Protein AF-A0A2N9NQ09-F1 (afdb_monomer)

pLDDT: mean 74.11, std 25.77, range [24.61, 98.69]

Sequence (368 aa):
MRGDTCTASGSGPLLPTGVSGGDNIVEILLDLSNCTYTVLINDVINITETVAPCGNQPSCTVQGMSFASGQAADGIFGTPPYSPLPAFGESLVASLTYSASPVTSCFGLAEPCSITISWNIQTSFDTPVPPVFSQLPPGGPLGCNPTNLPSDADVVSMVQVNAASGNYSATAAHVDGGSLCLSNRAFTITATDECMDTHATAVVVYTWTADTTPPFFTQLPAGGSLGANPPSLPTDASILAQVGVGDDCTVLSTNVTHVDGGNSVLSNRAFTVTATDLCTNQATTNIVFTWTSGASLPALTASYLGGAAGGIVISWPTNASGFTLETATNLTPPVDWTAVATVPTTNGASYYVTNRVSDSARFYRLFK

Structure (mmCIF, N/CA/C/O backbone):
data_AF-A0A2N9NQ09-F1
#
_entry.id   AF-A0A2N9NQ09-F1
#
loop_
_atom_site.group_PDB
_atom_site.id
_atom_site.type_symbol
_atom_site.label_atom_id
_atom_site.label_alt_id
_atom_site.label_comp_id
_atom_site.label_asym_id
_atom_site.label_entity_id
_atom_site.label_seq_id
_atom_site.pdbx_PDB_ins_code
_atom_site.Cartn_x
_atom_site.Cartn_y
_atom_site.Cartn_z
_atom_site.occupancy
_atom_site.B_iso_or_equiv
_atom_site.auth_seq_id
_atom_site.auth_comp_id
_atom_site.auth_asym_id
_atom_site.auth_atom_id
_atom_site.pdbx_PDB_model_num
ATOM 1 N N . MET A 1 1 ? 59.967 17.325 -69.118 1.00 35.62 1 MET A N 1
ATOM 2 C CA . MET A 1 1 ? 58.749 17.852 -69.776 1.00 35.62 1 MET A CA 1
ATOM 3 C C . MET A 1 1 ? 58.496 16.931 -70.957 1.00 35.62 1 MET A C 1
ATOM 5 O O . MET A 1 1 ? 59.374 16.847 -71.795 1.00 35.62 1 MET A O 1
ATOM 9 N N . ARG A 1 2 ? 57.453 16.114 -71.026 1.00 25.88 2 ARG A N 1
ATOM 10 C CA . ARG A 1 2 ? 56.082 16.241 -70.531 1.00 25.88 2 ARG A CA 1
ATOM 11 C C . ARG A 1 2 ? 55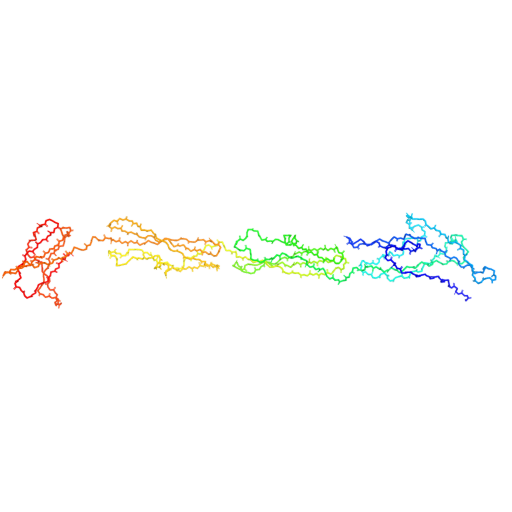.717 15.091 -69.590 1.00 25.88 2 ARG A C 1
ATOM 13 O O . ARG A 1 2 ? 56.004 13.942 -69.897 1.00 25.88 2 ARG A O 1
ATOM 20 N N . GLY A 1 3 ? 55.124 15.423 -68.448 1.00 28.53 3 GLY A N 1
ATOM 21 C CA . GLY A 1 3 ? 54.268 14.485 -67.733 1.00 28.53 3 GLY A CA 1
ATOM 22 C C . GLY A 1 3 ? 52.890 14.656 -68.343 1.00 28.53 3 GLY A C 1
ATOM 23 O O . GLY A 1 3 ? 52.255 15.677 -68.098 1.00 28.53 3 GLY A O 1
ATOM 24 N N . ASP A 1 4 ? 52.502 13.733 -69.211 1.00 24.80 4 ASP A N 1
ATOM 25 C CA . ASP A 1 4 ? 51.190 13.762 -69.840 1.00 24.80 4 ASP A CA 1
ATOM 26 C C . ASP A 1 4 ? 50.253 12.887 -68.999 1.00 24.80 4 ASP A C 1
ATOM 28 O O . ASP A 1 4 ? 50.426 11.676 -68.882 1.00 24.80 4 ASP A O 1
ATOM 32 N N . THR A 1 5 ? 49.302 13.541 -68.336 1.00 24.61 5 THR A N 1
ATOM 33 C CA . THR A 1 5 ? 48.225 12.920 -67.559 1.00 24.61 5 THR A CA 1
ATOM 34 C C . THR A 1 5 ? 47.039 12.635 -68.470 1.00 24.61 5 THR A C 1
ATOM 36 O O . THR A 1 5 ? 46.545 13.553 -69.125 1.00 24.61 5 THR A O 1
ATOM 39 N N . CYS A 1 6 ? 46.554 11.395 -68.478 1.00 24.62 6 CYS A N 1
ATOM 40 C CA . CYS A 1 6 ? 45.274 11.046 -69.089 1.00 24.62 6 CYS A CA 1
ATOM 41 C C . CYS A 1 6 ? 44.161 11.112 -68.037 1.00 24.62 6 CYS A C 1
ATOM 43 O O . CYS A 1 6 ? 44.283 10.545 -66.953 1.00 24.62 6 CYS A O 1
ATOM 45 N N . THR A 1 7 ? 43.074 11.808 -68.362 1.00 26.02 7 THR A N 1
ATOM 46 C CA . THR A 1 7 ? 41.881 11.950 -67.521 1.00 26.02 7 THR A CA 1
ATOM 47 C C . THR A 1 7 ? 40.654 11.496 -68.297 1.00 26.02 7 THR A C 1
ATOM 49 O O . THR A 1 7 ? 40.362 12.018 -69.369 1.00 26.02 7 THR A O 1
ATOM 52 N N . ALA A 1 8 ? 39.908 10.556 -67.723 1.00 28.28 8 ALA A N 1
ATOM 53 C CA . ALA A 1 8 ? 38.547 10.222 -68.122 1.00 28.28 8 ALA A CA 1
ATOM 54 C C . ALA A 1 8 ? 37.635 10.412 -66.904 1.00 28.28 8 ALA A C 1
ATOM 56 O O . ALA A 1 8 ? 38.020 10.070 -65.785 1.00 28.28 8 ALA A O 1
ATOM 57 N N . SER A 1 9 ? 36.454 10.990 -67.116 1.00 29.50 9 SER A N 1
ATOM 58 C CA . SER A 1 9 ? 35.441 11.220 -66.085 1.00 29.50 9 SER A CA 1
ATOM 59 C C . SER A 1 9 ? 34.077 10.726 -66.561 1.00 29.50 9 SER A C 1
ATOM 61 O O . SER A 1 9 ? 33.737 10.835 -67.738 1.00 29.50 9 SER A O 1
ATOM 63 N N . GLY A 1 10 ? 33.287 10.203 -65.625 1.00 33.25 10 GLY A N 1
ATOM 64 C CA . GLY A 1 10 ? 31.877 9.878 -65.809 1.00 33.25 10 GLY A CA 1
ATOM 65 C C . GLY A 1 10 ? 31.119 10.131 -64.507 1.00 33.25 10 GLY A C 1
ATOM 66 O O . GLY A 1 10 ? 31.659 9.913 -63.424 1.00 33.25 10 GLY A O 1
ATOM 67 N N . SER A 1 11 ? 29.891 10.635 -64.609 1.00 33.00 11 SER A N 1
ATOM 68 C CA . SER A 1 11 ? 28.968 10.834 -63.489 1.00 33.00 11 SER A CA 1
ATOM 69 C C . SER A 1 11 ? 27.556 10.416 -63.904 1.00 33.00 11 SER A C 1
ATOM 71 O O . SER A 1 11 ? 27.161 10.623 -65.050 1.00 33.00 11 SER A O 1
ATOM 73 N N . GLY A 1 12 ? 26.791 9.835 -62.977 1.00 36.53 12 GLY A N 1
ATOM 74 C CA . GLY A 1 12 ? 25.387 9.478 -63.188 1.00 36.53 12 GLY A CA 1
ATOM 75 C C . GLY A 1 12 ? 24.616 9.437 -61.862 1.00 36.53 12 GLY A C 1
ATOM 76 O O . GLY A 1 12 ? 25.210 9.078 -60.842 1.00 36.53 12 GLY A O 1
ATOM 77 N N . PRO A 1 13 ? 23.338 9.860 -61.829 1.00 33.94 13 PRO A N 1
ATOM 78 C CA . PRO A 1 13 ? 22.490 9.744 -60.645 1.00 33.94 13 PRO A CA 1
ATOM 79 C C . PRO A 1 13 ? 22.016 8.299 -60.434 1.00 33.94 13 PRO A C 1
ATOM 81 O O . PRO A 1 13 ? 21.735 7.585 -61.393 1.00 33.94 13 PRO A O 1
ATOM 84 N N . LEU A 1 14 ? 21.848 7.897 -59.173 1.00 36.91 14 LEU A N 1
ATOM 85 C CA . LEU A 1 14 ? 21.111 6.684 -58.816 1.00 36.91 14 LEU A CA 1
ATOM 86 C C . LEU A 1 14 ? 19.614 6.974 -58.984 1.00 36.91 14 LEU A C 1
ATOM 88 O O . LEU A 1 14 ? 19.038 7.737 -58.207 1.00 36.91 14 LEU A O 1
ATOM 92 N N . LEU A 1 15 ? 18.982 6.412 -60.016 1.00 35.59 15 LEU A N 1
ATOM 93 C CA . LEU A 1 15 ? 17.526 6.461 -60.137 1.00 35.59 15 LEU A CA 1
ATOM 94 C C . LEU A 1 15 ? 16.907 5.313 -59.326 1.00 35.59 15 LEU A C 1
ATOM 96 O O . LEU A 1 15 ? 17.353 4.171 -59.456 1.00 35.59 15 LEU A O 1
ATOM 100 N N . PRO A 1 16 ? 15.873 5.579 -58.506 1.00 31.56 16 PRO A N 1
ATOM 101 C CA . PRO A 1 16 ? 15.123 4.520 -57.851 1.00 31.56 16 PRO A CA 1
ATOM 102 C C . PRO A 1 16 ? 14.467 3.639 -58.920 1.00 31.56 16 PRO A C 1
ATOM 104 O O . PRO A 1 16 ? 13.962 4.119 -59.936 1.00 31.56 16 PRO A O 1
ATOM 107 N N . THR A 1 17 ? 14.549 2.335 -58.689 1.00 36.09 17 THR A N 1
ATOM 108 C CA . THR A 1 17 ? 14.191 1.249 -59.605 1.00 36.09 17 THR A CA 1
ATOM 109 C C . THR A 1 17 ? 12.857 1.464 -60.335 1.00 36.09 17 THR A C 1
ATOM 111 O O . THR A 1 17 ? 11.836 1.787 -59.730 1.00 36.09 17 THR A O 1
ATOM 114 N N . GLY A 1 18 ? 12.850 1.244 -61.659 1.00 37.69 18 GLY A N 1
ATOM 115 C CA . GLY A 1 18 ? 11.606 1.176 -62.439 1.00 37.69 18 GLY A CA 1
ATOM 116 C C . GLY A 1 18 ? 11.675 1.557 -63.920 1.00 37.69 18 GLY A C 1
ATOM 117 O O . GLY A 1 18 ? 10.723 1.280 -64.646 1.00 37.69 18 GLY A O 1
ATOM 118 N N . VAL A 1 19 ? 12.765 2.147 -64.412 1.00 34.50 19 VAL A N 1
ATOM 119 C CA . VAL A 1 19 ? 12.900 2.488 -65.839 1.00 34.50 19 VAL A CA 1
ATOM 120 C C . VAL A 1 19 ? 13.774 1.466 -66.556 1.00 34.50 19 VAL A C 1
ATOM 122 O O . VAL A 1 19 ? 14.989 1.422 -66.397 1.00 34.50 19 VAL A O 1
ATOM 125 N N . SER A 1 20 ? 13.132 0.612 -67.353 1.00 37.06 20 SER A N 1
ATOM 126 C CA . SER A 1 20 ? 13.796 -0.298 -68.282 1.00 37.06 20 SER A CA 1
ATOM 127 C C . SER A 1 20 ? 14.470 0.509 -69.393 1.00 37.06 20 SER A C 1
ATOM 129 O O . SER A 1 20 ? 13.809 0.950 -70.336 1.00 37.06 20 SER A O 1
ATOM 131 N N . GLY A 1 21 ? 15.780 0.699 -69.270 1.00 37.19 21 GLY A N 1
ATOM 132 C CA . GLY A 1 21 ? 16.585 1.399 -70.261 1.00 37.19 21 GLY A CA 1
ATOM 133 C C . GLY A 1 21 ? 18.038 1.551 -69.831 1.00 37.19 21 GLY A C 1
ATOM 134 O O . GLY A 1 21 ? 18.447 2.655 -69.535 1.00 37.19 21 GLY A O 1
ATOM 135 N N . GLY A 1 22 ? 18.787 0.443 -69.798 1.00 40.25 22 GLY A N 1
ATOM 136 C CA . GLY A 1 22 ? 20.242 0.402 -70.021 1.00 40.25 22 GLY A CA 1
ATOM 137 C C . GLY A 1 22 ? 21.153 1.376 -69.268 1.00 40.25 22 GLY A C 1
ATOM 138 O O . GLY A 1 22 ? 22.160 1.767 -69.850 1.00 40.25 22 GLY A O 1
ATOM 139 N N . ASP A 1 23 ? 20.837 1.743 -68.028 1.00 37.12 23 ASP A N 1
ATOM 140 C CA . ASP A 1 23 ? 21.729 2.562 -67.211 1.00 37.12 23 ASP A CA 1
ATOM 141 C C . ASP A 1 23 ? 22.555 1.698 -66.254 1.00 37.12 23 ASP A C 1
ATOM 143 O O . ASP A 1 23 ? 22.057 0.781 -65.607 1.00 37.12 23 ASP A O 1
ATOM 147 N N . ASN A 1 24 ? 23.838 2.030 -66.212 1.00 43.88 24 ASN A N 1
ATOM 148 C CA . ASN A 1 24 ? 24.925 1.492 -65.407 1.00 43.88 24 ASN A CA 1
ATOM 149 C C . ASN A 1 24 ? 24.653 1.645 -63.893 1.00 43.88 24 ASN A C 1
ATOM 151 O O . ASN A 1 24 ? 24.762 2.757 -63.371 1.00 43.88 24 ASN A O 1
ATOM 155 N N . ILE A 1 25 ? 24.304 0.571 -63.166 1.00 39.59 25 ILE A N 1
ATOM 156 C CA . ILE A 1 25 ? 23.946 0.654 -61.731 1.00 39.59 25 ILE A CA 1
ATOM 157 C C . ILE A 1 25 ? 24.970 -0.081 -60.853 1.00 39.59 25 ILE A C 1
ATOM 159 O O . ILE A 1 25 ? 25.144 -1.296 -60.946 1.00 39.59 25 ILE A O 1
ATOM 163 N N . VAL A 1 26 ? 25.617 0.661 -59.949 1.00 41.91 26 VAL A N 1
ATOM 164 C CA . VAL A 1 26 ? 26.245 0.097 -58.744 1.00 41.91 26 VAL A CA 1
ATOM 165 C C . VAL A 1 26 ? 25.143 -0.062 -57.700 1.00 41.91 26 VAL A C 1
ATOM 167 O O . VAL A 1 26 ? 24.513 0.923 -57.316 1.00 41.91 26 VAL A O 1
ATOM 170 N N . GLU A 1 27 ? 24.898 -1.290 -57.255 1.00 40.53 27 GLU A N 1
ATOM 171 C CA . GLU A 1 27 ? 23.868 -1.608 -56.270 1.00 40.53 27 GLU A CA 1
ATOM 172 C C . GLU A 1 27 ? 24.524 -1.808 -54.902 1.00 40.53 27 GLU A C 1
ATOM 174 O O . GLU A 1 27 ? 25.430 -2.625 -54.741 1.00 40.53 27 GLU A O 1
ATOM 179 N N . ILE A 1 28 ? 24.092 -1.042 -53.904 1.00 44.66 28 ILE A N 1
ATOM 180 C CA . ILE A 1 28 ? 24.543 -1.216 -52.521 1.00 44.66 28 ILE A CA 1
ATOM 181 C C . ILE A 1 28 ? 23.395 -1.819 -51.745 1.00 44.66 28 ILE A C 1
ATOM 183 O O . ILE A 1 28 ? 22.365 -1.178 -51.544 1.00 44.66 28 ILE A O 1
ATOM 187 N N . LEU A 1 29 ? 23.594 -3.051 -51.299 1.00 44.50 29 LEU A N 1
ATOM 188 C CA . LEU A 1 29 ? 22.681 -3.724 -50.396 1.00 44.50 29 LEU A CA 1
ATOM 189 C C . LEU A 1 29 ? 23.110 -3.384 -48.973 1.00 44.50 29 LEU A C 1
ATOM 191 O O . LEU A 1 29 ? 24.187 -3.786 -48.534 1.00 44.50 29 LEU A O 1
ATOM 195 N N . LEU A 1 30 ? 22.280 -2.621 -48.270 1.00 50.03 30 LEU A N 1
ATOM 196 C CA . LEU A 1 30 ? 22.437 -2.398 -46.838 1.00 50.03 30 LEU A CA 1
ATOM 197 C C . LEU A 1 30 ? 21.783 -3.564 -46.099 1.00 50.03 30 LEU A C 1
ATOM 199 O O . LEU A 1 30 ? 20.588 -3.810 -46.267 1.00 50.03 30 LEU A O 1
ATOM 203 N N . ASP A 1 31 ? 22.560 -4.266 -45.283 1.00 55.66 31 ASP A N 1
ATOM 204 C CA . ASP A 1 31 ? 22.031 -5.210 -44.312 1.00 55.66 31 ASP A CA 1
ATOM 205 C C . ASP A 1 31 ? 21.903 -4.501 -42.966 1.00 55.66 31 ASP A C 1
ATOM 207 O O . ASP A 1 31 ? 22.817 -4.417 -42.143 1.00 55.66 31 ASP A O 1
ATOM 211 N N . LEU A 1 32 ? 20.710 -3.957 -42.775 1.00 55.25 32 LEU A N 1
ATOM 212 C CA . LEU A 1 32 ? 20.324 -3.267 -41.561 1.00 55.25 32 LEU A CA 1
ATOM 213 C C . LEU A 1 32 ? 20.233 -4.206 -40.351 1.00 55.25 32 LEU A C 1
ATOM 215 O O . LEU A 1 32 ? 20.229 -3.719 -39.233 1.00 55.25 32 LEU A O 1
ATOM 219 N N . SER A 1 33 ? 20.200 -5.533 -40.538 1.00 56.41 33 SER A N 1
ATOM 220 C CA . SER A 1 33 ? 20.097 -6.487 -39.424 1.00 56.41 33 SER A CA 1
ATOM 221 C C . SER A 1 33 ? 21.414 -6.714 -38.679 1.00 56.41 33 SER A C 1
ATOM 223 O O . SER A 1 33 ? 21.411 -7.239 -37.570 1.00 56.41 33 SER A O 1
ATOM 225 N N . ASN A 1 34 ? 22.542 -6.337 -39.280 1.00 60.34 34 ASN A N 1
ATOM 226 C CA . ASN A 1 34 ? 23.878 -6.513 -38.708 1.00 60.34 34 ASN A CA 1
ATOM 227 C C . ASN A 1 34 ? 24.795 -5.304 -38.956 1.00 60.34 34 ASN A C 1
ATOM 229 O O . ASN A 1 34 ? 26.012 -5.419 -38.809 1.00 60.34 34 ASN A O 1
ATOM 233 N N . CYS A 1 35 ? 24.220 -4.160 -39.342 1.00 62.84 35 CYS A N 1
ATOM 234 C CA . CYS A 1 35 ? 24.940 -2.930 -39.676 1.00 62.84 35 CYS A CA 1
ATOM 235 C C . CYS A 1 35 ? 26.051 -3.148 -40.722 1.00 62.84 35 CYS A C 1
ATOM 237 O O . CYS A 1 35 ? 27.103 -2.506 -40.672 1.00 62.84 35 CYS A O 1
ATOM 239 N N . THR A 1 36 ? 25.851 -4.069 -41.671 1.00 54.25 36 THR A N 1
ATOM 240 C CA . THR A 1 36 ? 26.799 -4.294 -42.766 1.00 54.25 36 THR A CA 1
ATOM 241 C C . THR A 1 36 ? 26.235 -3.820 -44.092 1.00 54.25 36 THR A C 1
ATOM 243 O O . THR A 1 36 ? 25.055 -3.508 -44.245 1.00 54.25 36 THR A O 1
ATOM 246 N N . TYR A 1 37 ? 27.107 -3.721 -45.083 1.00 48.19 37 TYR A N 1
ATOM 247 C CA . TYR A 1 37 ? 26.705 -3.415 -46.440 1.00 48.19 37 TYR A CA 1
ATOM 248 C C . TYR A 1 37 ? 27.531 -4.226 -47.422 1.00 48.19 37 TYR A C 1
ATOM 250 O O . TYR A 1 37 ? 28.709 -4.503 -47.200 1.00 48.19 37 TYR A O 1
ATOM 258 N N . THR A 1 38 ? 26.896 -4.600 -48.527 1.00 43.22 38 THR A N 1
ATOM 259 C CA . THR A 1 38 ? 27.544 -5.287 -49.639 1.00 43.22 38 THR A CA 1
ATOM 260 C C . THR A 1 38 ? 27.435 -4.413 -50.877 1.00 43.22 38 THR A C 1
ATOM 262 O O . THR A 1 38 ? 26.344 -3.999 -51.267 1.00 43.22 38 THR A O 1
ATOM 265 N N . VAL A 1 39 ? 28.576 -4.128 -51.502 1.00 44.16 39 VAL A N 1
ATOM 266 C CA . VAL A 1 39 ? 28.633 -3.411 -52.779 1.00 44.16 39 VAL A CA 1
ATOM 267 C C . VAL A 1 39 ? 28.623 -4.443 -53.900 1.00 44.16 39 VAL A C 1
ATOM 269 O O . VAL A 1 39 ? 29.564 -5.226 -54.027 1.00 44.16 39 VAL A O 1
ATOM 272 N N . LEU A 1 40 ? 27.565 -4.453 -54.708 1.00 41.22 40 LEU A N 1
ATOM 273 C CA . LEU A 1 40 ? 27.473 -5.260 -55.917 1.00 41.22 40 LEU A CA 1
ATOM 274 C C . LEU A 1 40 ? 27.631 -4.355 -57.135 1.00 41.22 40 LEU A C 1
ATOM 276 O O . LEU A 1 40 ? 26.903 -3.385 -57.334 1.00 41.22 40 LEU A O 1
ATOM 280 N N . ILE A 1 41 ? 28.590 -4.703 -57.985 1.00 44.69 41 ILE A N 1
ATOM 281 C CA . ILE A 1 41 ? 28.738 -4.082 -59.298 1.00 44.69 41 ILE A CA 1
ATOM 282 C C . ILE A 1 41 ? 27.975 -4.969 -60.280 1.00 44.69 41 ILE A C 1
ATOM 284 O O . ILE A 1 41 ? 28.452 -6.044 -60.637 1.00 44.69 41 ILE A O 1
ATOM 288 N N . ASN A 1 42 ? 26.783 -4.534 -60.687 1.00 38.12 42 ASN A N 1
ATOM 289 C CA . ASN A 1 42 ? 25.918 -5.267 -61.618 1.00 38.12 42 ASN A CA 1
ATOM 290 C C . ASN A 1 42 ? 26.066 -4.770 -63.068 1.00 38.12 42 ASN A C 1
ATOM 292 O O . ASN A 1 42 ? 25.133 -4.875 -63.863 1.00 38.12 42 ASN A O 1
ATOM 296 N N . ASP A 1 43 ? 27.239 -4.233 -63.418 1.00 40.59 43 ASP A N 1
ATOM 297 C CA . ASP A 1 43 ? 27.423 -3.455 -64.641 1.00 40.59 43 ASP A CA 1
ATOM 298 C C . ASP A 1 43 ? 28.683 -3.802 -65.461 1.00 40.59 43 ASP A C 1
ATOM 300 O O . ASP A 1 43 ? 29.648 -4.397 -64.972 1.00 40.59 43 ASP A O 1
ATOM 304 N N . VAL A 1 44 ? 28.657 -3.402 -66.736 1.00 37.91 44 VAL A N 1
ATOM 305 C CA . VAL A 1 44 ? 29.755 -3.446 -67.701 1.00 37.91 44 VAL A CA 1
ATOM 306 C C . VAL A 1 44 ? 30.691 -2.255 -67.478 1.00 37.91 44 VAL A C 1
ATOM 308 O O . VAL A 1 44 ? 30.395 -1.120 -67.842 1.00 37.91 44 VAL A O 1
ATOM 311 N N . ILE A 1 45 ? 31.889 -2.520 -66.951 1.00 41.75 45 ILE A N 1
ATOM 312 C CA . ILE A 1 45 ? 32.958 -1.515 -66.887 1.00 41.75 45 ILE A CA 1
ATOM 313 C C . ILE A 1 45 ? 33.463 -1.237 -68.310 1.00 41.75 45 ILE A C 1
ATOM 315 O O . ILE A 1 45 ? 34.227 -2.021 -68.871 1.00 41.75 45 ILE A O 1
ATOM 319 N N . ASN A 1 46 ? 33.061 -0.105 -68.890 1.00 38.44 46 ASN A N 1
ATOM 320 C CA . ASN A 1 46 ? 33.577 0.347 -70.181 1.00 38.44 46 ASN A CA 1
ATOM 321 C C . ASN A 1 46 ? 34.956 0.999 -70.012 1.00 38.44 46 ASN A C 1
ATOM 323 O O . ASN A 1 46 ? 35.082 2.103 -69.484 1.00 38.44 46 ASN A O 1
ATOM 327 N N . ILE A 1 47 ? 35.995 0.320 -70.494 1.00 38.09 47 ILE A N 1
ATOM 328 C CA . ILE A 1 47 ? 37.353 0.864 -70.584 1.00 38.09 47 ILE A CA 1
ATOM 329 C C . ILE A 1 47 ? 37.490 1.551 -71.944 1.00 38.09 47 ILE A C 1
ATOM 331 O O . ILE A 1 47 ? 37.430 0.890 -72.980 1.00 38.09 47 ILE A O 1
ATOM 335 N N . THR A 1 48 ? 37.670 2.873 -71.947 1.00 36.19 48 THR A N 1
ATOM 336 C CA . THR A 1 48 ? 37.916 3.637 -73.181 1.00 36.19 48 THR A CA 1
ATOM 337 C C . THR A 1 48 ? 39.407 3.900 -73.338 1.00 36.19 48 THR A C 1
ATOM 339 O O . THR A 1 48 ? 40.012 4.590 -72.520 1.00 36.19 48 THR A O 1
ATOM 342 N N . GLU A 1 49 ? 40.002 3.372 -74.403 1.00 36.94 49 GLU A N 1
ATOM 343 C CA . GLU A 1 49 ? 41.373 3.688 -74.800 1.00 36.94 49 GLU A CA 1
ATOM 344 C C . GLU A 1 49 ? 41.393 5.021 -75.563 1.00 36.94 49 GLU A C 1
ATOM 346 O O . GLU A 1 49 ? 40.609 5.221 -76.491 1.00 36.94 49 GLU A O 1
ATOM 35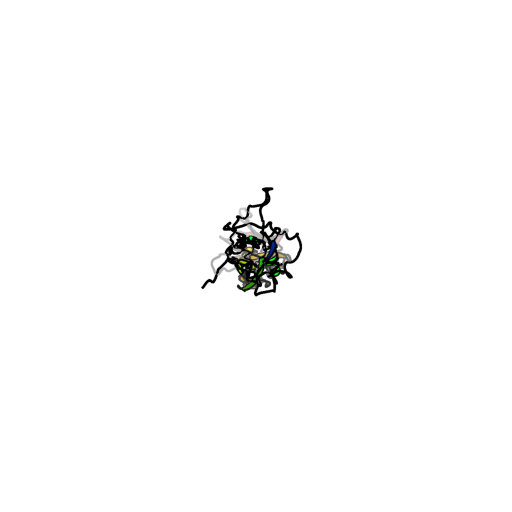1 N N . THR A 1 50 ? 42.292 5.938 -75.194 1.00 39.97 50 THR A N 1
ATOM 352 C CA . THR A 1 50 ? 42.588 7.125 -76.012 1.00 39.97 50 THR A CA 1
ATOM 353 C C . THR A 1 50 ? 44.009 6.993 -76.540 1.00 39.97 50 THR A C 1
ATOM 355 O O . THR A 1 50 ? 44.964 7.373 -75.869 1.00 39.97 50 THR A O 1
ATOM 358 N N . VAL A 1 51 ? 44.168 6.431 -77.738 1.00 39.69 51 VAL A N 1
ATOM 359 C CA . VAL A 1 51 ? 45.482 6.350 -78.389 1.00 39.69 51 VAL A CA 1
ATOM 360 C C . VAL A 1 51 ? 45.766 7.672 -79.100 1.00 39.69 51 VAL A C 1
ATOM 362 O O . VAL A 1 51 ? 45.166 7.993 -80.126 1.00 39.69 51 VAL A O 1
ATOM 365 N N . ALA A 1 52 ? 46.692 8.461 -78.559 1.00 40.09 52 ALA A N 1
ATOM 366 C CA . ALA A 1 52 ? 47.358 9.504 -79.325 1.00 40.09 52 ALA A CA 1
ATOM 367 C C . ALA A 1 52 ? 48.683 8.937 -79.875 1.00 40.09 52 ALA A C 1
ATOM 369 O O . ALA A 1 52 ? 49.488 8.465 -79.071 1.00 40.09 52 ALA A O 1
ATOM 370 N N . PRO A 1 53 ? 48.972 9.000 -81.192 1.00 45.81 53 PRO A N 1
ATOM 371 C CA . PRO A 1 53 ? 48.162 9.521 -82.292 1.00 45.81 53 PRO A CA 1
ATOM 372 C C . PRO A 1 53 ? 47.566 8.411 -83.179 1.00 45.81 53 PRO A C 1
ATOM 374 O O . PRO A 1 53 ? 48.287 7.675 -83.853 1.00 45.81 53 PRO A O 1
ATOM 377 N N . CYS A 1 54 ? 46.240 8.378 -83.302 1.00 41.59 54 CYS A N 1
ATOM 378 C CA . CYS A 1 54 ? 45.555 7.689 -84.398 1.00 41.59 54 CYS A CA 1
ATOM 379 C C . CYS A 1 54 ? 45.609 8.538 -85.687 1.00 41.59 54 CYS A C 1
ATOM 381 O O . CYS A 1 54 ? 44.610 9.094 -86.146 1.00 41.59 54 CYS A O 1
ATOM 383 N N . GLY A 1 55 ? 46.801 8.694 -86.271 1.00 51.19 55 GLY A 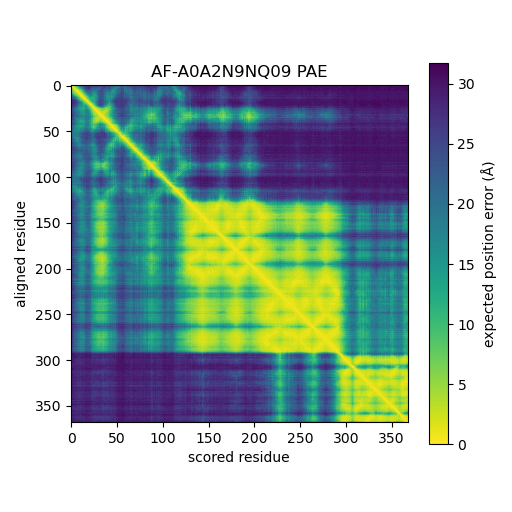N 1
ATOM 384 C CA . GLY A 1 55 ? 47.003 9.520 -87.470 1.00 51.19 55 GLY A CA 1
ATOM 385 C C . GLY A 1 55 ? 46.648 11.006 -87.264 1.00 51.19 55 GLY A C 1
ATOM 386 O O . GLY A 1 55 ? 46.935 11.576 -86.217 1.00 51.19 55 GLY A O 1
ATOM 387 N N . ASN A 1 56 ? 46.035 11.646 -88.273 1.00 41.84 56 ASN A N 1
ATOM 388 C CA . ASN A 1 56 ? 45.668 13.078 -88.262 1.00 41.84 56 ASN A CA 1
ATOM 389 C C . ASN A 1 56 ? 44.372 13.397 -87.483 1.00 41.84 56 ASN A C 1
ATOM 391 O O . ASN A 1 56 ? 43.870 14.520 -87.560 1.00 41.84 56 ASN A O 1
ATOM 395 N N . GLN A 1 57 ? 43.787 12.424 -86.780 1.00 38.28 57 GLN A N 1
ATOM 396 C CA . GLN A 1 57 ? 42.617 12.641 -85.932 1.00 38.28 57 GLN A CA 1
ATOM 397 C C . GLN A 1 57 ? 43.072 12.842 -84.479 1.00 38.28 57 GLN A C 1
ATOM 399 O O . GLN A 1 57 ? 43.889 12.065 -83.987 1.00 38.28 57 GLN A O 1
ATOM 404 N N . PRO A 1 58 ? 42.556 13.861 -83.770 1.00 39.09 58 PRO A N 1
ATOM 405 C CA . PRO A 1 58 ? 42.950 14.126 -82.389 1.00 39.09 58 PRO A CA 1
ATOM 406 C C . PRO A 1 58 ? 42.463 13.058 -81.389 1.00 39.09 58 PRO A C 1
ATOM 408 O O . PRO A 1 58 ? 42.964 13.035 -80.269 1.00 39.09 58 PRO A O 1
ATOM 411 N N . SER A 1 59 ? 41.531 12.170 -81.771 1.00 40.72 59 SER A N 1
ATOM 412 C CA . SER A 1 59 ? 41.094 11.014 -80.971 1.00 40.72 59 SER A CA 1
ATOM 413 C C . SER A 1 59 ? 40.363 9.956 -81.820 1.00 40.72 59 SER A C 1
ATOM 415 O O . SER A 1 59 ? 39.750 10.283 -82.837 1.00 40.72 59 SER A O 1
ATOM 417 N N . CYS A 1 60 ? 40.413 8.683 -81.408 1.00 37.62 60 CYS A N 1
ATOM 418 C CA . CYS A 1 60 ? 39.564 7.597 -81.924 1.00 37.62 60 CYS A CA 1
ATOM 419 C C . CYS A 1 60 ? 39.096 6.714 -80.758 1.00 37.62 60 CYS A C 1
ATOM 421 O O . CYS A 1 60 ? 39.873 6.462 -79.842 1.00 37.62 60 CYS A O 1
ATOM 423 N N . THR A 1 61 ? 37.849 6.241 -80.800 1.00 37.06 61 THR A N 1
ATOM 424 C CA . THR A 1 61 ? 37.248 5.372 -79.773 1.00 37.06 61 THR A CA 1
ATOM 425 C C . THR A 1 61 ? 37.379 3.906 -80.189 1.00 37.06 61 THR A C 1
ATOM 427 O O . THR A 1 61 ? 36.936 3.548 -81.280 1.00 37.06 61 THR A O 1
ATOM 430 N N . VAL A 1 62 ? 37.946 3.050 -79.335 1.00 37.34 62 VAL A N 1
ATOM 431 C CA . VAL A 1 62 ? 37.906 1.588 -79.521 1.00 37.34 62 VAL A CA 1
ATOM 432 C C . VAL A 1 62 ? 36.725 1.012 -78.733 1.00 37.34 62 VAL A C 1
ATOM 434 O O . VAL A 1 62 ? 36.408 1.477 -77.640 1.00 37.34 62 VAL A O 1
ATOM 437 N N . GLN A 1 63 ? 36.035 0.041 -79.332 1.00 35.62 63 GLN A N 1
ATOM 438 C CA . GLN A 1 63 ? 34.837 -0.608 -78.797 1.00 35.62 63 GLN A CA 1
ATOM 439 C C . GLN A 1 63 ? 35.136 -1.337 -77.472 1.00 35.62 63 GLN A C 1
ATOM 441 O O . GLN A 1 63 ? 36.090 -2.108 -77.393 1.00 35.62 63 GLN A O 1
ATOM 446 N N . GLY A 1 64 ? 34.318 -1.074 -76.446 1.00 36.97 64 GLY A N 1
ATOM 447 C CA . GLY A 1 64 ? 34.526 -1.529 -75.067 1.00 36.97 64 GLY A CA 1
ATOM 448 C C . GLY A 1 64 ? 34.517 -3.050 -74.882 1.00 36.97 64 GLY A C 1
ATOM 449 O O . GLY A 1 64 ? 33.805 -3.779 -75.573 1.00 36.97 64 GLY A O 1
ATOM 450 N N . MET A 1 65 ? 35.306 -3.525 -73.916 1.00 36.78 65 MET A N 1
ATOM 451 C CA . MET A 1 65 ? 35.251 -4.900 -73.413 1.00 36.78 65 MET A CA 1
ATOM 452 C C . MET A 1 65 ? 34.206 -5.018 -72.296 1.00 36.78 65 MET A C 1
ATOM 454 O O . MET A 1 65 ? 34.144 -4.156 -71.426 1.00 36.78 65 MET A O 1
ATOM 458 N N . SER A 1 66 ? 33.424 -6.102 -72.289 1.00 36.50 66 SER A N 1
ATOM 459 C CA . SER A 1 66 ? 32.420 -6.392 -71.255 1.00 36.50 66 SER A CA 1
ATOM 460 C C . SER A 1 66 ? 32.863 -7.506 -70.304 1.00 36.50 66 SER A C 1
ATOM 462 O O . SER A 1 66 ? 33.275 -8.571 -70.768 1.00 36.50 66 SER A O 1
ATOM 464 N N . PHE A 1 67 ? 32.702 -7.311 -68.993 1.00 41.47 67 PHE A N 1
ATOM 465 C CA . PHE A 1 67 ? 32.835 -8.369 -67.982 1.00 41.47 67 PHE A CA 1
ATOM 466 C C . PHE A 1 67 ? 31.454 -8.970 -67.670 1.00 41.47 67 PHE A C 1
ATOM 468 O O . PHE A 1 67 ? 30.464 -8.245 -67.623 1.00 41.47 67 PHE A O 1
ATOM 475 N N . ALA A 1 68 ? 31.369 -10.292 -67.490 1.00 31.84 68 ALA A N 1
ATOM 476 C CA . ALA A 1 68 ? 30.112 -10.981 -67.179 1.00 31.84 68 ALA A CA 1
ATOM 477 C C . ALA A 1 68 ? 29.860 -11.067 -65.660 1.00 31.84 68 ALA A C 1
ATOM 479 O O . ALA A 1 68 ? 30.799 -11.145 -64.868 1.00 31.84 68 ALA A O 1
ATOM 480 N N . SER A 1 69 ? 28.581 -11.095 -65.272 1.00 33.25 69 SER A N 1
ATOM 481 C CA . SER A 1 69 ? 28.100 -11.129 -63.883 1.00 33.25 69 SER A CA 1
ATOM 482 C C . SER A 1 69 ? 28.691 -12.279 -63.051 1.00 33.25 69 SER A C 1
ATOM 484 O O . SER A 1 69 ? 28.723 -13.420 -63.514 1.00 33.25 69 SER A O 1
ATOM 486 N N . GLY A 1 70 ? 29.054 -12.011 -61.791 1.00 35.03 70 GLY A N 1
ATOM 487 C CA . GLY A 1 70 ? 29.359 -13.048 -60.789 1.00 35.03 70 GLY A CA 1
ATOM 488 C C . GLY A 1 70 ? 30.831 -13.461 -60.653 1.00 35.03 70 GLY A C 1
ATOM 489 O O . GLY A 1 70 ? 31.126 -14.449 -59.985 1.00 35.03 70 GLY A O 1
ATOM 490 N N . GLN A 1 71 ? 31.768 -12.730 -61.256 1.00 36.03 71 GLN A N 1
ATOM 491 C CA . GLN A 1 71 ? 33.200 -12.899 -60.991 1.00 36.03 71 GLN A CA 1
ATOM 492 C C . GLN A 1 71 ? 33.621 -11.949 -59.860 1.00 36.03 71 GLN A C 1
ATOM 494 O O . GLN A 1 71 ? 33.445 -10.738 -59.973 1.00 36.03 71 GLN A O 1
ATOM 499 N N . ALA A 1 72 ? 34.194 -12.477 -58.773 1.00 34.06 72 ALA A N 1
ATOM 500 C CA . ALA A 1 72 ? 34.881 -11.640 -57.794 1.00 34.06 72 ALA A CA 1
ATOM 501 C C . ALA A 1 72 ? 36.089 -10.981 -58.479 1.00 34.06 72 ALA A C 1
ATOM 503 O O . ALA A 1 72 ? 36.937 -11.672 -59.043 1.00 34.06 72 ALA A O 1
ATOM 504 N N . ALA A 1 73 ? 36.190 -9.652 -58.422 1.00 38.06 73 ALA A N 1
ATOM 505 C CA . ALA A 1 73 ? 37.295 -8.889 -59.012 1.00 38.06 73 ALA A CA 1
ATOM 506 C C . ALA A 1 73 ? 38.651 -9.085 -58.293 1.00 38.06 73 ALA A C 1
ATOM 508 O O . ALA A 1 73 ? 39.603 -8.360 -58.572 1.00 38.06 73 ALA A O 1
ATOM 509 N N . ASP A 1 74 ? 38.754 -10.075 -57.402 1.00 37.62 74 ASP A N 1
ATOM 510 C CA . ASP A 1 74 ? 39.896 -10.321 -56.514 1.00 37.62 74 ASP A CA 1
ATOM 511 C C . ASP A 1 74 ? 41.198 -10.642 -57.283 1.00 37.62 74 ASP A C 1
ATOM 513 O O . ASP A 1 74 ? 42.301 -10.463 -56.778 1.00 37.62 74 ASP A O 1
ATOM 517 N N . GLY A 1 75 ? 41.087 -11.066 -58.550 1.00 34.34 75 GLY A N 1
ATOM 518 C CA . GLY A 1 75 ? 42.230 -11.475 -59.374 1.00 34.34 75 GLY A CA 1
ATOM 519 C C . GLY A 1 75 ? 42.714 -10.485 -60.442 1.00 34.34 75 GLY A C 1
ATOM 520 O O . GLY A 1 75 ? 43.784 -10.710 -60.999 1.00 34.34 75 GLY A O 1
ATOM 521 N N . ILE A 1 76 ? 41.961 -9.423 -60.768 1.00 38.44 76 ILE A N 1
ATOM 522 C CA . ILE A 1 76 ? 42.295 -8.515 -61.894 1.00 38.44 76 ILE A CA 1
ATOM 523 C C . ILE A 1 76 ? 42.640 -7.098 -61.418 1.00 38.44 76 ILE A C 1
ATOM 525 O O . ILE A 1 76 ? 43.550 -6.481 -61.965 1.00 38.44 76 ILE A O 1
ATOM 529 N N . PHE A 1 77 ? 41.970 -6.599 -60.376 1.00 38.41 77 PHE A N 1
ATOM 530 C CA . PHE A 1 77 ? 42.230 -5.274 -59.794 1.00 38.41 77 PHE A CA 1
ATOM 531 C C . PHE A 1 77 ? 42.868 -5.349 -58.392 1.00 38.41 77 PHE A C 1
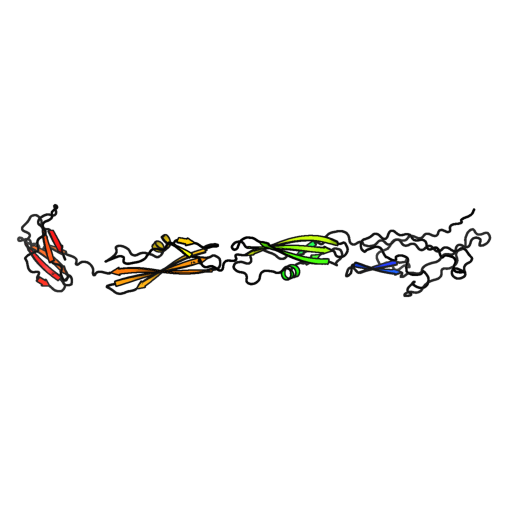ATOM 533 O O . PHE A 1 77 ? 43.104 -4.317 -57.764 1.00 38.41 77 PHE A O 1
ATOM 540 N N . GLY A 1 78 ? 43.193 -6.562 -57.922 1.00 39.38 78 GLY A N 1
ATOM 541 C CA . GLY A 1 78 ? 43.503 -6.836 -56.518 1.00 39.38 78 GLY A CA 1
ATOM 542 C C . GLY A 1 78 ? 42.257 -6.727 -55.633 1.00 39.38 78 GLY A C 1
ATOM 543 O O . GLY A 1 78 ? 41.147 -6.522 -56.127 1.00 39.38 78 GLY A O 1
ATOM 544 N N . THR A 1 79 ? 42.442 -6.849 -54.316 1.00 37.91 79 THR A N 1
ATOM 545 C CA . THR A 1 79 ? 41.382 -6.589 -53.331 1.00 37.91 79 THR A CA 1
ATOM 546 C C . THR A 1 79 ? 40.736 -5.229 -53.622 1.00 37.91 79 THR A C 1
ATOM 548 O O . THR A 1 79 ? 41.485 -4.263 -53.813 1.00 37.91 79 THR A O 1
ATOM 551 N N . PRO A 1 80 ? 39.393 -5.110 -53.655 1.00 39.66 80 PRO A N 1
ATOM 552 C CA . PRO A 1 80 ? 38.732 -3.834 -53.903 1.00 39.66 80 PRO A CA 1
ATOM 553 C C . PRO A 1 80 ? 39.314 -2.744 -52.985 1.00 39.66 80 PRO A C 1
ATOM 555 O O . PRO A 1 80 ? 39.577 -3.008 -51.810 1.00 39.66 80 PRO A O 1
ATOM 558 N N . PRO A 1 81 ? 39.553 -1.524 -53.500 1.00 41.75 81 PRO A N 1
ATOM 559 C CA . PRO A 1 81 ? 40.416 -0.534 -52.851 1.00 41.75 81 PRO A CA 1
ATOM 560 C C . PRO A 1 81 ? 39.862 0.023 -51.535 1.00 41.75 81 PRO A C 1
ATOM 562 O O . PRO A 1 81 ? 40.559 0.742 -50.821 1.00 41.75 81 PRO A O 1
ATOM 565 N N . TYR A 1 82 ? 38.626 -0.318 -51.189 1.00 45.38 82 TYR A N 1
ATOM 566 C CA . TYR A 1 82 ? 38.047 -0.025 -49.891 1.00 45.38 82 TYR A CA 1
ATOM 567 C C . TYR A 1 82 ? 38.302 -1.189 -48.940 1.00 45.38 82 TYR A C 1
ATOM 569 O O . TYR A 1 82 ? 37.406 -1.949 -48.579 1.00 45.38 82 TYR A O 1
ATOM 577 N N . SER A 1 83 ? 39.565 -1.334 -48.554 1.00 41.50 83 SER A N 1
ATOM 578 C CA . SER A 1 83 ? 39.960 -2.162 -47.424 1.00 41.50 83 SER A CA 1
ATOM 579 C C . SER A 1 83 ? 40.628 -1.270 -46.373 1.00 41.50 83 SER A C 1
ATOM 581 O O . SER A 1 83 ? 41.808 -0.944 -46.531 1.00 41.50 83 SER A O 1
ATOM 583 N N . PRO A 1 84 ? 39.915 -0.886 -45.300 1.00 50.91 84 PRO A N 1
ATOM 584 C CA . PRO A 1 84 ? 38.506 -1.168 -45.032 1.00 50.91 84 PRO A CA 1
ATOM 585 C C . PRO A 1 84 ? 37.571 -0.147 -45.698 1.00 50.91 84 PRO A C 1
ATOM 587 O O . PRO A 1 84 ? 37.856 1.046 -45.789 1.00 50.91 84 PRO A O 1
ATOM 590 N N . LEU A 1 85 ? 36.433 -0.652 -46.157 1.00 47.19 85 LEU A N 1
ATOM 591 C CA . LEU A 1 85 ? 35.183 0.075 -46.339 1.00 47.19 85 LEU A CA 1
ATOM 592 C C . LEU A 1 85 ? 34.944 1.038 -45.145 1.00 47.19 85 LEU A C 1
ATOM 594 O O . LEU A 1 85 ? 35.262 0.656 -44.015 1.00 47.19 85 LEU A O 1
ATOM 598 N N . PRO A 1 86 ? 34.444 2.280 -45.346 1.00 52.53 86 PRO A N 1
ATOM 599 C CA . PRO A 1 86 ? 34.122 3.164 -44.227 1.00 52.53 86 PRO A CA 1
ATOM 600 C C . PRO A 1 86 ? 33.156 2.475 -43.260 1.00 52.53 86 PRO A C 1
ATOM 602 O O . PRO A 1 86 ? 32.346 1.638 -43.672 1.00 52.53 86 PRO A O 1
ATOM 605 N N . ALA A 1 87 ? 33.266 2.815 -41.976 1.00 50.62 87 ALA A N 1
ATOM 606 C CA . ALA A 1 87 ? 32.364 2.300 -40.955 1.00 50.62 87 ALA A CA 1
ATOM 607 C C . ALA A 1 87 ? 30.899 2.601 -41.324 1.00 50.62 87 ALA A C 1
ATOM 609 O O . ALA A 1 87 ? 30.612 3.574 -42.025 1.00 50.62 87 ALA A O 1
ATOM 610 N N . PHE A 1 88 ? 29.971 1.755 -40.875 1.00 46.84 88 PHE A N 1
ATOM 611 C CA . PHE A 1 88 ? 28.542 1.991 -41.079 1.00 46.84 88 PHE A CA 1
ATOM 612 C C . PHE A 1 88 ? 28.158 3.383 -40.538 1.00 46.84 88 PHE A C 1
ATOM 614 O O . PHE A 1 88 ? 28.580 3.757 -39.448 1.00 46.84 88 PHE A O 1
ATOM 621 N N . GLY A 1 89 ? 27.427 4.178 -41.327 1.00 49.00 89 GLY A N 1
ATOM 622 C CA . GLY A 1 89 ? 27.075 5.567 -40.988 1.00 49.00 89 GLY A CA 1
ATOM 623 C C . GLY A 1 89 ? 28.077 6.646 -41.442 1.00 49.00 89 GLY A C 1
ATOM 624 O O . GLY A 1 89 ? 27.720 7.823 -41.457 1.00 49.00 89 GLY A O 1
ATOM 625 N N . GLU A 1 90 ? 29.287 6.288 -41.887 1.00 49.84 90 GLU A N 1
ATOM 626 C CA . GLU A 1 90 ? 30.273 7.241 -42.422 1.00 49.84 90 GLU A CA 1
ATOM 627 C C . GLU A 1 90 ? 30.082 7.499 -43.923 1.00 49.84 90 GLU A C 1
ATOM 629 O O . GLU A 1 90 ? 29.782 6.597 -44.709 1.00 49.84 90 GLU A O 1
ATOM 634 N N . SER A 1 91 ? 30.288 8.747 -44.356 1.00 45.81 91 SER A N 1
ATOM 635 C CA . SER A 1 91 ? 30.196 9.107 -45.777 1.00 45.81 91 SER A CA 1
ATOM 636 C C . SER A 1 91 ? 31.337 8.496 -46.585 1.00 45.81 91 SER A C 1
ATOM 638 O O . SER A 1 91 ? 32.507 8.801 -46.355 1.00 45.81 91 SER A O 1
ATOM 640 N N . LEU A 1 92 ? 31.009 7.699 -47.608 1.00 45.00 92 LEU A N 1
ATOM 641 C CA . LEU A 1 92 ? 31.990 7.255 -48.597 1.00 45.00 92 LEU A CA 1
ATOM 642 C C . LEU A 1 92 ? 32.309 8.404 -49.566 1.00 45.00 92 LEU A C 1
ATOM 644 O O . LEU A 1 92 ? 31.747 8.506 -50.654 1.00 45.00 92 LEU A O 1
ATOM 648 N N . VAL A 1 93 ? 33.227 9.285 -49.170 1.00 44.88 93 VAL A N 1
ATOM 649 C CA . VAL A 1 93 ? 33.710 10.389 -50.013 1.00 44.88 93 VAL A CA 1
ATOM 650 C C . VAL A 1 93 ? 35.044 9.989 -50.639 1.00 44.88 93 VAL A C 1
ATOM 652 O O . VAL A 1 93 ? 36.106 10.404 -50.184 1.00 44.88 93 VAL A O 1
ATOM 655 N N . ALA A 1 94 ? 35.020 9.136 -51.664 1.00 41.44 94 ALA A N 1
ATOM 656 C CA . ALA A 1 94 ? 36.254 8.708 -52.320 1.00 41.44 94 ALA A CA 1
ATOM 657 C C . ALA A 1 94 ? 36.103 8.568 -53.838 1.00 41.44 94 ALA A C 1
ATOM 659 O O . ALA A 1 94 ? 35.525 7.607 -54.335 1.00 41.44 94 ALA A O 1
ATOM 660 N N . SER A 1 95 ? 36.722 9.501 -54.564 1.00 39.69 95 SER A N 1
ATOM 661 C CA . SER A 1 95 ? 37.154 9.314 -55.952 1.00 39.69 95 SER A CA 1
ATOM 662 C C . SER A 1 95 ? 38.549 8.694 -55.914 1.00 39.69 95 SER A C 1
ATOM 664 O O . SER A 1 95 ? 39.481 9.359 -55.458 1.00 39.69 95 SER A O 1
ATOM 666 N N . LEU A 1 96 ? 38.716 7.454 -56.380 1.00 38.38 96 LEU A N 1
ATOM 667 C CA . LEU A 1 96 ? 40.037 6.829 -56.475 1.00 38.38 96 LEU A CA 1
ATOM 668 C C . LEU A 1 96 ? 40.478 6.654 -57.931 1.00 38.38 96 LEU A C 1
ATOM 670 O O . LEU A 1 96 ? 39.706 6.239 -58.788 1.00 38.38 96 LEU A O 1
ATOM 674 N N . THR A 1 97 ? 41.753 6.933 -58.186 1.00 36.56 97 THR A N 1
ATOM 675 C CA . THR A 1 97 ? 42.419 6.687 -59.469 1.00 36.56 97 THR A CA 1
ATOM 676 C C . THR A 1 97 ? 43.319 5.469 -59.313 1.00 36.56 97 THR A C 1
ATOM 678 O O . THR A 1 97 ? 44.184 5.469 -58.437 1.00 36.56 97 THR A O 1
ATOM 681 N N . TYR A 1 98 ? 43.133 4.434 -60.138 1.00 36.78 98 TYR A N 1
ATOM 682 C CA . TYR A 1 98 ? 44.034 3.284 -60.151 1.00 36.78 98 TYR A CA 1
ATOM 683 C C . TYR A 1 98 ? 45.215 3.556 -61.089 1.00 36.78 98 TYR A C 1
ATOM 685 O O . TYR A 1 98 ? 45.053 3.907 -62.257 1.00 36.78 98 TYR A O 1
ATOM 693 N N . SER A 1 99 ? 46.423 3.364 -60.572 1.00 35.94 99 SER A N 1
ATOM 694 C CA . SER A 1 99 ? 47.654 3.434 -61.355 1.00 35.94 99 SER A CA 1
ATOM 695 C C . SER A 1 99 ? 48.289 2.051 -61.318 1.00 35.94 99 SER A C 1
ATOM 697 O O . SER A 1 99 ? 48.905 1.686 -60.316 1.00 35.94 99 SER A O 1
ATOM 699 N N . ALA A 1 100 ? 48.134 1.262 -62.381 1.00 34.03 100 ALA A N 1
ATOM 700 C CA . ALA A 1 100 ? 48.900 0.029 -62.519 1.00 34.03 100 ALA A CA 1
ATOM 701 C C . ALA A 1 100 ? 50.393 0.401 -62.637 1.00 34.03 100 ALA A C 1
ATOM 703 O O . ALA A 1 100 ? 50.787 1.091 -63.573 1.00 34.03 100 ALA A O 1
ATOM 704 N N . SER A 1 101 ? 51.229 -0.009 -61.678 1.00 34.88 101 SER A N 1
ATOM 705 C CA . SER A 1 101 ? 52.696 0.005 -61.844 1.00 34.88 101 SER A CA 1
ATOM 706 C C . SER A 1 101 ? 53.066 -1.113 -62.827 1.00 34.88 101 SER A C 1
ATOM 708 O O . SER A 1 101 ? 52.391 -2.142 -62.791 1.00 34.88 101 SER A O 1
ATOM 710 N N . PRO A 1 102 ? 54.062 -0.941 -63.718 1.00 36.44 102 PRO A N 1
ATOM 711 C CA . PRO A 1 102 ? 54.046 -1.498 -65.066 1.00 36.44 102 PRO A CA 1
ATOM 712 C C . PRO A 1 102 ? 54.098 -3.024 -65.029 1.00 36.44 102 PRO A C 1
ATOM 714 O O . PRO A 1 102 ? 55.160 -3.648 -64.992 1.00 36.44 102 PRO A O 1
ATOM 717 N N . VAL A 1 103 ? 52.919 -3.635 -65.039 1.00 32.78 103 VAL A N 1
ATOM 718 C CA . VAL A 1 103 ? 52.744 -5.002 -65.500 1.00 32.78 103 VAL A CA 1
ATOM 719 C C . VAL A 1 103 ? 52.985 -4.914 -66.993 1.00 32.78 103 VAL A C 1
ATOM 721 O O . VAL A 1 103 ? 52.354 -4.106 -67.665 1.00 32.78 103 VAL A O 1
ATOM 724 N N . THR A 1 104 ? 53.954 -5.674 -67.493 1.00 36.66 104 THR A N 1
ATOM 725 C CA . THR A 1 104 ? 54.343 -5.671 -68.903 1.00 36.66 104 THR A CA 1
ATOM 726 C C . THR A 1 104 ? 53.094 -5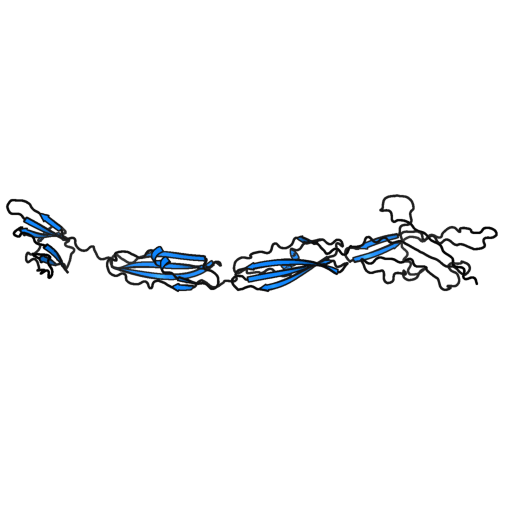.897 -69.757 1.00 36.66 104 THR A C 1
ATOM 728 O O . THR A 1 104 ? 52.580 -7.010 -69.829 1.00 36.66 104 THR A O 1
ATOM 731 N N . SER A 1 105 ? 52.608 -4.807 -70.360 1.00 40.38 105 SER A N 1
ATOM 732 C CA . SER A 1 105 ? 51.311 -4.637 -71.020 1.00 40.38 105 SER A CA 1
ATOM 733 C C . SER A 1 105 ? 50.094 -4.718 -70.084 1.00 40.38 105 SER A C 1
ATOM 735 O O . SER A 1 105 ? 49.671 -5.800 -69.674 1.00 40.38 105 SER A O 1
ATOM 737 N N . CYS A 1 106 ? 49.433 -3.579 -69.835 1.00 36.69 106 CYS A N 1
ATOM 738 C CA . CYS A 1 106 ? 48.006 -3.597 -69.502 1.00 36.69 106 CYS A CA 1
ATOM 739 C C . CYS A 1 106 ? 47.285 -4.328 -70.645 1.00 36.69 106 CYS A C 1
ATOM 741 O O . CYS A 1 106 ? 47.060 -3.728 -71.687 1.00 36.69 106 CYS A O 1
ATOM 743 N N . PHE A 1 107 ? 46.938 -5.606 -70.500 1.00 45.16 107 PHE A N 1
ATOM 744 C CA . PHE A 1 107 ? 45.980 -6.278 -71.389 1.00 45.16 107 PHE A CA 1
ATOM 745 C C . PHE A 1 107 ? 46.283 -6.181 -72.910 1.00 45.16 107 PHE A C 1
ATOM 747 O O . PHE A 1 107 ? 45.361 -6.186 -73.720 1.00 45.16 107 PHE A O 1
ATOM 754 N N . GLY A 1 108 ? 47.562 -6.096 -73.314 1.00 41.16 108 GLY A N 1
ATOM 755 C CA . GLY A 1 108 ? 47.977 -5.935 -74.721 1.00 41.16 108 GLY A CA 1
ATOM 756 C C . GLY A 1 108 ? 48.042 -4.492 -75.258 1.00 41.16 108 GLY A C 1
ATOM 757 O O . GLY A 1 108 ? 48.213 -4.309 -76.461 1.00 41.16 108 GLY A O 1
ATOM 758 N N . LEU A 1 109 ? 47.932 -3.481 -74.393 1.00 39.50 109 LEU A N 1
ATOM 759 C CA . LEU A 1 109 ? 47.967 -2.052 -74.730 1.00 39.50 109 LEU A CA 1
ATOM 760 C C . LEU A 1 109 ? 49.405 -1.491 -74.692 1.00 39.50 109 LEU A C 1
ATOM 762 O O . LEU A 1 109 ? 50.243 -1.958 -73.916 1.00 39.50 109 LEU A O 1
ATOM 766 N N . ALA A 1 110 ? 49.710 -0.500 -75.540 1.00 38.81 110 ALA A N 1
ATOM 767 C CA . ALA A 1 110 ? 51.032 0.132 -75.601 1.00 38.81 110 ALA A CA 1
ATOM 768 C C . ALA A 1 110 ? 51.274 1.065 -74.396 1.00 38.81 110 ALA A C 1
ATOM 770 O O . ALA A 1 110 ? 50.407 1.846 -74.016 1.00 38.81 110 ALA A O 1
ATOM 771 N N . GLU A 1 111 ? 52.464 0.981 -73.801 1.00 43.56 111 GLU A N 1
ATOM 772 C CA . GLU A 1 111 ? 52.860 1.740 -72.605 1.00 43.56 111 GLU A CA 1
ATOM 773 C C . GLU A 1 111 ? 53.017 3.256 -72.862 1.00 43.56 111 GLU A C 1
ATOM 775 O O . GLU A 1 111 ? 53.598 3.623 -73.893 1.00 43.56 111 GLU A O 1
ATOM 780 N N . PRO A 1 112 ? 52.639 4.142 -71.906 1.00 41.81 112 PRO A N 1
ATOM 781 C CA . PRO A 1 112 ? 51.988 3.875 -70.609 1.00 41.81 112 PRO A CA 1
ATOM 782 C C . PRO A 1 112 ? 50.449 4.048 -70.624 1.00 41.81 112 PRO A C 1
ATOM 784 O O . PRO A 1 112 ? 49.922 4.997 -71.201 1.00 41.81 112 PRO A O 1
ATOM 787 N N . CYS A 1 113 ? 49.734 3.171 -69.908 1.00 38.16 113 CYS A N 1
ATOM 788 C CA . CYS A 1 113 ? 48.269 3.144 -69.738 1.00 38.16 113 CYS A CA 1
ATOM 789 C C . CYS A 1 113 ? 47.868 3.480 -68.287 1.00 38.16 113 CYS A C 1
ATOM 791 O O . CYS A 1 113 ? 48.413 2.901 -67.350 1.00 38.16 113 CYS A O 1
ATOM 793 N N . SER A 1 114 ? 46.880 4.361 -68.075 1.00 36.97 114 SER A N 1
ATOM 794 C CA . SER A 1 114 ? 46.218 4.529 -66.767 1.00 36.97 114 SER A CA 1
ATOM 795 C C . SER A 1 114 ? 44.716 4.274 -66.882 1.00 36.97 114 SER A C 1
ATOM 797 O O . SER A 1 114 ? 44.091 4.680 -67.859 1.00 36.97 114 SER A O 1
ATOM 799 N N . ILE A 1 115 ? 44.130 3.623 -65.875 1.00 38.03 115 ILE A N 1
ATOM 800 C CA . ILE A 1 115 ? 42.705 3.275 -65.828 1.00 38.03 115 ILE A CA 1
ATOM 801 C C . ILE A 1 115 ? 42.102 3.922 -64.578 1.00 38.03 115 ILE A C 1
ATOM 803 O O . ILE A 1 115 ? 42.479 3.583 -63.462 1.00 38.03 115 ILE A O 1
ATOM 807 N N . THR A 1 116 ? 41.143 4.831 -64.750 1.00 37.06 116 THR A N 1
ATOM 808 C CA . THR A 1 116 ? 40.419 5.469 -63.638 1.00 37.06 116 THR A CA 1
ATOM 809 C C . THR A 1 116 ? 38.996 4.938 -63.597 1.00 37.06 116 THR A C 1
ATOM 811 O O . THR A 1 116 ? 38.304 4.976 -64.612 1.00 37.06 116 THR A O 1
ATOM 814 N N . ILE A 1 117 ? 38.545 4.480 -62.430 1.00 40.59 117 ILE A N 1
ATOM 815 C CA . ILE A 1 117 ? 37.156 4.080 -62.199 1.00 40.59 117 ILE A CA 1
ATOM 816 C C . ILE A 1 117 ? 36.620 4.961 -61.068 1.00 40.59 117 ILE A C 1
ATOM 818 O O . ILE A 1 117 ? 37.259 5.075 -60.027 1.00 40.59 117 ILE A O 1
ATOM 822 N N . SER A 1 118 ? 35.488 5.637 -61.269 1.00 38.34 118 SER A N 1
ATOM 823 C CA . SER A 1 118 ? 34.901 6.535 -60.265 1.00 38.34 118 SER A CA 1
ATOM 824 C C . SER A 1 118 ? 33.401 6.293 -60.144 1.00 38.34 118 SER A C 1
ATOM 826 O O . SER A 1 118 ? 32.708 6.202 -61.153 1.00 38.34 118 SER A O 1
ATOM 828 N N . TRP A 1 119 ? 32.901 6.215 -58.913 1.00 40.66 119 TRP A N 1
ATOM 829 C CA . TRP A 1 119 ? 31.481 6.057 -58.592 1.00 40.66 119 TRP A CA 1
ATOM 830 C C . TRP A 1 119 ? 31.087 7.055 -57.497 1.00 40.66 119 TRP A C 1
ATOM 832 O O . TRP A 1 119 ? 31.838 7.272 -56.548 1.00 40.66 119 TRP A O 1
ATOM 842 N N . ASN A 1 120 ? 29.901 7.660 -57.627 1.00 37.28 120 ASN A N 1
ATOM 843 C CA . ASN A 1 120 ? 29.274 8.435 -56.557 1.00 37.28 120 ASN A CA 1
ATOM 844 C C . ASN A 1 120 ? 28.251 7.542 -55.869 1.00 37.28 120 ASN A C 1
ATOM 846 O O . ASN A 1 120 ? 27.177 7.273 -56.402 1.00 37.28 120 ASN A O 1
ATOM 850 N N . ILE A 1 121 ? 28.610 7.070 -54.686 1.00 42.53 121 ILE A N 1
ATOM 851 C CA . ILE A 1 121 ? 27.726 6.298 -53.832 1.00 42.53 121 ILE A CA 1
ATOM 852 C C . ILE A 1 121 ? 27.001 7.293 -52.923 1.00 42.53 121 ILE A C 1
ATOM 854 O O . ILE A 1 121 ? 27.623 7.926 -52.075 1.00 42.53 121 ILE A O 1
ATOM 858 N N . GLN A 1 122 ? 25.689 7.447 -53.106 1.00 38.03 122 GLN A N 1
ATOM 859 C CA . GLN A 1 122 ? 24.851 8.121 -52.117 1.00 38.03 122 GLN A CA 1
ATOM 860 C C . GLN A 1 122 ? 24.257 7.041 -51.212 1.00 38.03 122 GLN A C 1
ATOM 862 O O . GLN A 1 122 ? 23.216 6.465 -51.518 1.00 38.03 122 GLN A O 1
ATOM 867 N N . THR A 1 123 ? 24.955 6.712 -50.128 1.00 44.22 123 THR A N 1
ATOM 868 C CA . THR A 1 123 ? 24.436 5.815 -49.091 1.00 44.22 123 THR A CA 1
ATOM 869 C C . THR A 1 123 ? 23.169 6.422 -48.485 1.00 44.22 123 THR A C 1
ATOM 871 O O . THR A 1 123 ? 23.139 7.606 -48.147 1.00 44.22 123 THR A O 1
ATOM 874 N N . SER A 1 124 ? 22.100 5.633 -48.336 1.00 44.38 124 SER A N 1
ATOM 875 C CA . SER A 1 124 ? 21.053 5.975 -47.374 1.00 44.38 124 SER A CA 1
ATOM 876 C C . SER A 1 124 ? 21.642 5.731 -45.993 1.00 44.38 124 SER A C 1
ATOM 878 O O . SER A 1 124 ? 21.822 4.588 -45.580 1.00 44.38 124 SER A O 1
ATOM 880 N N . PHE A 1 125 ? 22.051 6.814 -45.346 1.00 53.38 125 PHE A N 1
ATOM 881 C CA . PHE A 1 125 ? 22.649 6.775 -44.026 1.00 53.38 125 PHE A CA 1
ATOM 882 C C . PHE A 1 125 ? 21.581 6.449 -42.997 1.00 53.38 125 PHE A C 1
ATOM 884 O O . PHE A 1 125 ? 20.520 7.080 -42.982 1.00 53.38 125 PHE A O 1
ATOM 891 N N . ASP A 1 126 ? 21.899 5.507 -42.119 1.00 58.59 126 ASP A N 1
ATOM 892 C CA . ASP A 1 126 ? 21.352 5.586 -40.781 1.00 58.59 126 ASP A CA 1
ATOM 893 C C . ASP A 1 126 ? 21.736 6.949 -40.194 1.00 58.59 126 ASP A C 1
ATOM 895 O O . ASP A 1 126 ? 22.857 7.436 -40.370 1.00 58.59 126 ASP A O 1
ATOM 899 N N . THR A 1 127 ? 20.756 7.631 -39.622 1.00 64.50 127 THR A N 1
ATOM 900 C CA . THR A 1 127 ? 20.955 8.976 -39.084 1.00 64.50 127 THR A CA 1
ATOM 901 C C . THR A 1 127 ? 21.261 8.865 -37.599 1.00 64.50 127 THR A C 1
ATOM 903 O O . THR A 1 127 ? 20.655 8.010 -36.964 1.00 64.50 127 THR A O 1
ATOM 906 N N . PRO A 1 128 ? 22.085 9.752 -37.006 1.00 73.12 128 PRO A N 1
ATOM 907 C CA . PRO A 1 128 ? 22.430 9.721 -35.580 1.00 73.12 128 PRO A CA 1
ATOM 908 C C . PRO A 1 128 ? 21.257 10.198 -34.705 1.00 73.12 128 PRO A C 1
ATOM 910 O O . PRO A 1 128 ? 21.358 11.159 -33.940 1.00 73.12 128 PRO A O 1
ATOM 913 N N . VAL A 1 129 ? 20.102 9.566 -34.874 1.00 80.19 129 VAL A N 1
ATOM 914 C CA . VAL A 1 129 ? 18.863 9.806 -34.155 1.00 80.19 129 VAL A CA 1
ATOM 915 C C . VAL A 1 129 ? 18.738 8.676 -33.141 1.00 80.19 129 VAL A C 1
ATOM 917 O O . VAL A 1 129 ? 18.608 7.526 -33.551 1.00 80.19 129 VAL A O 1
ATOM 920 N N . PRO A 1 130 ? 18.756 8.982 -31.832 1.00 86.12 130 PRO A N 1
ATOM 921 C CA . PRO A 1 130 ? 18.584 7.971 -30.803 1.00 86.12 130 PRO A CA 1
ATOM 922 C C . PRO A 1 130 ? 17.324 7.121 -31.005 1.00 86.12 130 PRO A C 1
ATOM 924 O O . PRO A 1 130 ? 16.307 7.645 -31.481 1.00 86.12 130 PRO A O 1
ATOM 927 N N . PRO A 1 131 ? 17.338 5.851 -30.566 1.00 91.19 131 PRO A N 1
ATOM 928 C CA . PRO A 1 131 ? 16.145 5.022 -30.566 1.00 91.19 131 PRO A CA 1
ATOM 929 C C . PRO A 1 131 ? 15.004 5.663 -29.772 1.00 91.19 131 PRO A C 1
ATOM 931 O O . PRO A 1 131 ? 15.216 6.415 -28.820 1.00 91.19 131 PRO A O 1
ATOM 934 N N . VAL A 1 132 ? 13.768 5.316 -30.121 1.00 93.25 132 VAL A N 1
ATOM 935 C CA . VAL A 1 132 ? 12.569 5.784 -29.420 1.00 93.25 132 VAL A CA 1
ATOM 936 C C . VAL A 1 132 ? 11.860 4.600 -28.780 1.00 93.25 132 VAL A C 1
ATOM 938 O O . VAL A 1 132 ? 11.582 3.597 -29.436 1.00 93.25 132 VAL A O 1
ATOM 941 N N . PHE A 1 133 ? 11.507 4.730 -27.502 1.00 96.00 133 PHE A N 1
ATOM 942 C CA . PHE A 1 133 ? 10.639 3.766 -26.832 1.00 96.00 133 PHE A CA 1
ATOM 943 C C . PHE A 1 133 ? 9.206 3.904 -27.352 1.00 96.00 133 PHE A C 1
ATOM 945 O O . PHE A 1 133 ? 8.560 4.934 -27.152 1.00 96.00 133 PHE A O 1
ATOM 952 N N . SER A 1 134 ? 8.694 2.864 -28.003 1.00 94.94 134 SER A N 1
ATOM 953 C CA . SER A 1 134 ? 7.288 2.774 -28.410 1.00 94.94 134 SER A CA 1
ATOM 954 C C . SER A 1 134 ? 6.414 2.164 -27.315 1.00 94.94 134 SER A C 1
ATOM 956 O O . SER A 1 134 ? 5.211 2.421 -27.272 1.00 94.94 134 SER A O 1
ATOM 958 N N . GLN A 1 135 ? 7.024 1.412 -26.395 1.00 96.94 135 GLN A N 1
ATOM 959 C CA . GLN A 1 135 ? 6.375 0.883 -25.205 1.00 96.94 135 GLN A CA 1
ATOM 960 C C . GLN A 1 135 ? 7.373 0.749 -24.054 1.00 96.94 135 GLN A C 1
ATOM 962 O O . GLN A 1 135 ? 8.498 0.279 -24.234 1.00 96.94 135 GLN A O 1
ATOM 967 N N . LEU A 1 136 ? 6.921 1.122 -22.859 1.00 97.56 136 LEU A N 1
ATOM 968 C CA . LEU A 1 136 ? 7.608 0.887 -21.593 1.00 97.56 136 LEU A CA 1
ATOM 969 C C . LEU A 1 136 ? 6.684 0.102 -20.653 1.00 97.56 136 LEU A C 1
ATOM 971 O O . LEU A 1 136 ? 5.457 0.203 -20.782 1.00 97.56 136 LEU A O 1
ATOM 975 N N . PRO A 1 137 ? 7.239 -0.650 -19.687 1.00 97.12 137 PRO A N 1
ATOM 976 C CA . PRO A 1 137 ? 6.438 -1.209 -18.612 1.00 97.12 137 PRO A CA 1
ATOM 977 C C . PRO A 1 137 ? 5.693 -0.104 -17.839 1.00 97.12 137 PRO A C 1
ATOM 979 O O . PRO A 1 137 ? 6.226 0.994 -17.668 1.00 97.12 137 PRO A O 1
ATOM 982 N N . PRO A 1 138 ? 4.485 -0.389 -17.324 1.00 95.56 138 PRO A N 1
ATOM 983 C CA . PRO A 1 138 ? 3.637 0.618 -16.686 1.00 95.56 138 PRO A CA 1
ATOM 984 C C . PRO A 1 138 ? 4.181 1.136 -15.345 1.00 95.56 138 PRO A C 1
ATOM 986 O O . PRO A 1 138 ? 3.813 2.233 -14.928 1.00 95.56 138 PRO A O 1
ATOM 989 N N . GLY A 1 139 ? 5.041 0.367 -14.664 1.00 96.25 139 GLY A N 1
ATOM 990 C CA . GLY A 1 139 ? 5.490 0.688 -13.308 1.00 96.25 139 GLY A CA 1
ATOM 991 C C . GLY A 1 139 ? 4.350 0.645 -12.285 1.00 96.25 139 GLY A C 1
ATOM 992 O O . GLY A 1 139 ? 3.312 0.017 -12.504 1.00 96.25 139 GLY A O 1
ATOM 993 N N . GLY A 1 140 ? 4.538 1.350 -11.171 1.00 97.19 140 GLY A N 1
ATOM 994 C CA . GLY A 1 140 ? 3.489 1.617 -10.188 1.00 97.19 140 GLY A CA 1
ATOM 995 C C . GLY A 1 140 ? 3.484 0.690 -8.964 1.00 97.19 140 GLY A C 1
ATOM 996 O O . GLY A 1 140 ? 4.463 -0.014 -8.698 1.00 97.19 140 GLY A O 1
ATOM 997 N N . PRO A 1 141 ? 2.403 0.735 -8.162 1.00 97.44 141 PRO A N 1
ATOM 998 C CA . PRO A 1 141 ? 2.332 0.021 -6.895 1.00 97.44 141 PRO A CA 1
ATOM 999 C C . PRO A 1 141 ? 2.099 -1.481 -7.099 1.00 97.44 141 PRO A C 1
ATOM 1001 O O . PRO A 1 141 ? 1.142 -1.890 -7.752 1.00 97.44 141 PRO A O 1
ATOM 1004 N N . LEU A 1 142 ? 2.939 -2.302 -6.471 1.00 97.06 142 LEU A N 1
ATOM 1005 C CA . LEU A 1 142 ? 2.821 -3.764 -6.430 1.00 97.06 142 LEU A CA 1
ATOM 1006 C C . LEU A 1 142 ? 1.981 -4.263 -5.243 1.00 97.06 142 LEU A C 1
ATOM 1008 O O . LEU A 1 142 ? 1.667 -5.447 -5.159 1.00 97.06 142 LEU A O 1
ATOM 1012 N N . GLY A 1 143 ? 1.607 -3.365 -4.329 1.00 95.56 143 GLY A N 1
ATOM 1013 C CA . GLY A 1 143 ? 0.846 -3.691 -3.127 1.00 95.56 143 GLY A CA 1
ATOM 1014 C C . GLY A 1 143 ? 1.730 -4.128 -1.958 1.00 95.56 143 GLY A C 1
ATOM 1015 O O . GLY A 1 143 ? 2.853 -3.649 -1.797 1.00 95.56 143 GLY A O 1
ATOM 1016 N N . CYS A 1 144 ? 1.185 -5.003 -1.118 1.00 96.62 144 CYS A N 1
ATOM 1017 C CA . CYS A 1 144 ? 1.824 -5.476 0.106 1.00 96.62 144 CYS A CA 1
ATOM 1018 C C . CYS A 1 144 ? 2.572 -6.786 -0.112 1.00 96.62 144 CYS A C 1
ATOM 1020 O O . CYS A 1 144 ? 2.031 -7.710 -0.717 1.00 96.62 144 CYS A O 1
ATOM 1022 N N . ASN A 1 145 ? 3.785 -6.870 0.435 1.00 95.75 145 ASN A N 1
ATOM 1023 C CA . ASN A 1 145 ? 4.628 -8.067 0.460 1.00 95.75 145 ASN A CA 1
ATOM 1024 C C . ASN A 1 145 ? 4.649 -8.838 -0.873 1.00 95.75 145 ASN A C 1
ATOM 1026 O O . ASN A 1 145 ? 4.362 -10.042 -0.883 1.00 95.75 145 ASN A O 1
ATOM 1030 N N . PRO A 1 146 ? 4.944 -8.176 -2.010 1.00 96.50 146 PRO A N 1
ATOM 1031 C CA . PRO A 1 146 ? 5.007 -8.867 -3.289 1.00 96.50 146 PRO A CA 1
ATOM 1032 C C . PRO A 1 146 ? 6.030 -10.004 -3.207 1.00 96.50 146 PRO A C 1
ATOM 1034 O O . PRO A 1 146 ? 7.176 -9.805 -2.810 1.00 96.50 146 PRO A O 1
ATOM 1037 N N . THR A 1 147 ? 5.613 -11.211 -3.584 1.00 94.56 147 THR A N 1
ATOM 1038 C CA . THR A 1 147 ? 6.473 -12.403 -3.531 1.00 94.56 147 THR A CA 1
ATOM 1039 C C . THR A 1 147 ? 7.520 -12.418 -4.639 1.00 94.56 147 THR A C 1
ATOM 1041 O O . THR A 1 147 ? 8.575 -13.021 -4.471 1.00 94.56 147 THR A O 1
ATOM 1044 N N . ASN A 1 148 ? 7.239 -11.734 -5.752 1.00 93.94 148 ASN A N 1
ATOM 1045 C CA . ASN A 1 148 ? 8.145 -11.567 -6.879 1.00 93.94 148 ASN A CA 1
ATOM 1046 C C . ASN A 1 148 ? 8.218 -10.084 -7.239 1.00 93.94 148 ASN A C 1
ATOM 1048 O O . ASN A 1 148 ? 7.228 -9.489 -7.669 1.00 93.94 148 ASN A O 1
ATOM 1052 N N . LEU A 1 149 ? 9.396 -9.494 -7.064 1.00 96.62 149 LEU A N 1
ATOM 1053 C CA . LEU A 1 149 ? 9.696 -8.167 -7.586 1.00 96.62 149 LEU A CA 1
ATOM 1054 C C . LEU A 1 149 ? 10.159 -8.300 -9.043 1.00 96.62 149 LEU A C 1
ATOM 1056 O O . LEU A 1 149 ? 10.899 -9.245 -9.329 1.00 96.62 149 LEU A O 1
ATOM 1060 N N . PRO A 1 150 ? 9.787 -7.371 -9.947 1.00 97.50 150 PRO A N 1
ATOM 1061 C CA . PRO A 1 150 ? 10.301 -7.370 -11.312 1.00 97.50 150 PRO A CA 1
ATOM 1062 C C . PRO A 1 150 ? 11.831 -7.417 -11.320 1.00 97.50 150 PRO A C 1
ATOM 1064 O O . PRO A 1 150 ? 12.477 -6.754 -10.504 1.00 97.50 150 PRO A O 1
ATOM 1067 N N . SER A 1 151 ? 12.410 -8.204 -12.217 1.00 97.75 151 SER A N 1
ATOM 1068 C CA . SER A 1 151 ? 13.842 -8.225 -12.513 1.00 97.75 151 SER A CA 1
ATOM 1069 C C . SER A 1 151 ? 14.164 -7.365 -13.736 1.00 97.75 151 SER A C 1
ATOM 1071 O O . SER A 1 151 ? 13.269 -6.934 -14.466 1.00 97.75 151 SER A O 1
ATOM 1073 N N . ASP A 1 152 ? 15.454 -7.143 -13.995 1.00 98.19 152 ASP A N 1
ATOM 1074 C CA . ASP A 1 152 ? 15.896 -6.447 -15.210 1.00 98.19 152 ASP A CA 1
ATOM 1075 C C . ASP A 1 152 ? 15.412 -7.174 -16.475 1.00 98.19 152 ASP A C 1
ATOM 1077 O O . ASP A 1 152 ? 14.962 -6.534 -17.422 1.00 98.19 152 ASP A O 1
ATOM 1081 N N . ALA A 1 153 ? 15.420 -8.513 -16.468 1.00 97.50 153 ALA A N 1
ATOM 1082 C CA . ALA A 1 153 ? 14.937 -9.322 -17.585 1.00 97.50 153 ALA A CA 1
ATOM 1083 C C . ALA A 1 153 ? 13.423 -9.171 -17.799 1.00 97.50 153 ALA A C 1
ATOM 1085 O O . ALA A 1 153 ? 12.979 -9.020 -18.938 1.00 97.50 153 ALA A O 1
ATOM 1086 N N . ASP A 1 154 ? 12.638 -9.153 -16.714 1.00 97.19 154 ASP A N 1
ATOM 1087 C CA . ASP A 1 154 ? 11.190 -8.928 -16.798 1.00 97.19 154 ASP A CA 1
ATOM 1088 C C . ASP A 1 154 ? 10.903 -7.561 -17.422 1.00 97.19 154 ASP A C 1
ATOM 1090 O O . ASP A 1 154 ? 10.099 -7.453 -18.348 1.00 97.19 154 ASP A O 1
ATOM 1094 N N . VAL A 1 155 ? 11.608 -6.522 -16.966 1.00 97.94 155 VAL A N 1
ATOM 1095 C CA . VAL A 1 155 ? 11.464 -5.159 -17.484 1.00 97.94 155 VAL A CA 1
ATOM 1096 C C . VAL A 1 155 ? 11.839 -5.075 -18.958 1.00 97.94 155 VAL A C 1
ATOM 1098 O O . VAL A 1 155 ? 11.028 -4.582 -19.739 1.00 97.94 155 VAL A O 1
ATOM 1101 N N . VAL A 1 156 ? 12.999 -5.600 -19.362 1.00 97.25 156 VAL A N 1
ATOM 1102 C CA . VAL A 1 156 ? 13.443 -5.587 -20.767 1.00 97.25 156 VAL A CA 1
ATOM 1103 C C . VAL A 1 156 ? 12.466 -6.339 -21.675 1.00 97.25 156 VAL A C 1
ATOM 1105 O O . VAL A 1 156 ? 12.185 -5.868 -22.773 1.00 97.25 156 VAL A O 1
ATOM 1108 N N . SER A 1 157 ? 11.871 -7.446 -21.216 1.00 96.94 157 SER A N 1
ATOM 1109 C CA . SER A 1 157 ? 10.909 -8.222 -22.017 1.00 96.94 157 SER A CA 1
ATOM 1110 C C . SER A 1 157 ? 9.630 -7.454 -22.391 1.00 96.94 157 SER A C 1
ATOM 1112 O O . SER A 1 157 ? 8.946 -7.819 -23.347 1.00 96.94 157 SER A O 1
ATOM 1114 N N . MET A 1 158 ? 9.310 -6.381 -21.657 1.00 96.56 158 MET A N 1
ATOM 1115 C CA . MET A 1 158 ? 8.144 -5.519 -21.885 1.00 96.56 158 MET A CA 1
ATOM 1116 C C . MET A 1 158 ? 8.467 -4.253 -22.692 1.00 96.56 158 MET A C 1
ATOM 1118 O O . MET A 1 158 ? 7.557 -3.485 -23.015 1.00 96.56 158 MET A O 1
ATOM 1122 N N . VAL A 1 159 ? 9.743 -4.001 -22.988 1.00 97.19 159 VAL A N 1
ATOM 1123 C CA . VAL A 1 159 ? 10.182 -2.816 -23.727 1.00 97.19 159 VAL A CA 1
ATOM 1124 C C . VAL A 1 159 ? 10.009 -3.054 -25.224 1.00 97.19 159 VAL A C 1
ATOM 1126 O O . VAL A 1 159 ? 10.371 -4.106 -25.746 1.00 97.19 159 VAL A O 1
ATOM 1129 N N . GLN A 1 160 ? 9.477 -2.056 -25.926 1.00 94.31 160 GLN A N 1
ATOM 1130 C CA . GLN A 1 160 ? 9.516 -1.995 -27.386 1.00 94.31 160 GLN A CA 1
ATOM 1131 C C . GLN A 1 160 ? 10.263 -0.731 -27.799 1.00 94.31 160 GLN A C 1
ATOM 1133 O O . GLN A 1 160 ? 9.993 0.364 -27.293 1.00 94.31 160 GLN A O 1
ATOM 1138 N N . VAL A 1 161 ? 11.218 -0.901 -28.706 1.00 93.44 161 VAL A N 1
ATOM 1139 C CA . VAL A 1 161 ? 12.092 0.157 -29.212 1.00 93.44 161 VAL A CA 1
ATOM 1140 C C . VAL A 1 161 ? 11.932 0.212 -30.720 1.00 93.44 161 VAL A C 1
ATOM 1142 O O . VAL A 1 161 ? 11.865 -0.820 -31.376 1.00 93.44 161 VAL A O 1
ATOM 1145 N N . ASN A 1 162 ? 11.892 1.422 -31.259 1.00 86.81 162 ASN A N 1
ATOM 1146 C CA . ASN A 1 162 ? 12.016 1.668 -32.683 1.00 86.81 162 ASN A CA 1
ATOM 1147 C C . ASN A 1 162 ? 13.308 2.458 -32.916 1.00 86.81 162 ASN A C 1
ATOM 1149 O O . ASN A 1 162 ? 13.477 3.534 -32.341 1.00 86.81 162 ASN A O 1
ATOM 1153 N N . ALA A 1 163 ? 14.188 1.946 -33.771 1.00 81.62 163 ALA A N 1
ATOM 1154 C CA . ALA A 1 163 ? 15.368 2.650 -34.267 1.00 81.62 163 ALA A CA 1
ATOM 1155 C C . ALA A 1 163 ? 15.276 2.773 -35.792 1.00 81.62 163 ALA A C 1
ATOM 1157 O O . ALA A 1 163 ? 14.696 1.902 -36.445 1.00 81.62 163 ALA A O 1
ATOM 1158 N N . ALA A 1 164 ? 15.825 3.852 -36.357 1.00 72.75 164 ALA A N 1
ATOM 1159 C CA . ALA A 1 164 ? 15.845 4.052 -37.807 1.00 72.75 164 ALA A CA 1
ATOM 1160 C C . ALA A 1 164 ? 16.652 2.950 -38.514 1.00 72.75 164 ALA A C 1
ATOM 1162 O O . ALA A 1 164 ? 16.267 2.512 -39.600 1.00 72.75 164 ALA A O 1
ATOM 1163 N N . SER A 1 165 ? 17.700 2.457 -37.849 1.00 70.38 165 SER A N 1
ATOM 1164 C CA . SER A 1 165 ? 18.534 1.344 -38.288 1.00 70.38 165 SER A CA 1
ATOM 1165 C C . SER A 1 165 ? 17.822 -0.006 -38.302 1.00 70.38 165 SER A C 1
ATOM 1167 O O . SER A 1 165 ? 18.217 -0.888 -39.048 1.00 70.38 165 SER A O 1
ATOM 1169 N N . GLY A 1 166 ? 16.784 -0.212 -37.486 1.00 74.56 166 GLY A N 1
ATOM 1170 C CA . GLY A 1 166 ? 16.181 -1.532 -37.277 1.00 74.56 166 GLY A CA 1
ATOM 1171 C C . GLY A 1 166 ? 17.050 -2.524 -36.486 1.00 74.56 166 GLY A C 1
ATOM 1172 O O . GLY A 1 166 ? 16.524 -3.570 -36.107 1.00 74.56 166 GLY A O 1
ATOM 1173 N N . ASN A 1 167 ? 18.313 -2.194 -36.178 1.00 79.81 167 ASN A N 1
ATOM 1174 C CA . ASN A 1 167 ? 19.178 -2.965 -35.286 1.00 79.81 167 ASN A CA 1
ATOM 1175 C C . ASN A 1 167 ? 19.412 -2.211 -33.975 1.00 79.81 167 ASN A C 1
ATOM 1177 O O . ASN A 1 167 ? 20.088 -1.185 -33.923 1.00 79.81 167 ASN A O 1
ATOM 1181 N N . TYR A 1 168 ? 18.831 -2.726 -32.901 1.00 87.50 168 TYR A N 1
ATOM 1182 C CA . TYR A 1 168 ? 18.871 -2.094 -31.594 1.00 87.50 168 TYR A CA 1
ATOM 1183 C C . TYR A 1 168 ? 18.925 -3.141 -30.490 1.00 87.50 168 TYR A C 1
ATOM 1185 O O . TYR A 1 168 ? 18.432 -4.262 -30.635 1.00 87.50 168 TYR A O 1
ATOM 1193 N N . SER A 1 169 ? 19.428 -2.726 -29.336 1.00 90.94 169 SER A N 1
ATOM 1194 C CA . SER A 1 169 ? 19.336 -3.491 -28.098 1.00 90.94 169 SER A CA 1
ATOM 1195 C C . SER A 1 169 ? 18.683 -2.669 -26.993 1.00 90.94 169 SER A C 1
ATOM 1197 O O . SER A 1 169 ? 18.637 -1.438 -27.027 1.00 90.94 169 SER A O 1
ATOM 1199 N N . ALA A 1 170 ? 18.121 -3.369 -26.010 1.00 96.12 170 ALA A N 1
ATOM 1200 C CA . ALA A 1 170 ? 17.562 -2.770 -24.809 1.00 96.12 170 ALA A CA 1
ATOM 1201 C C . ALA A 1 170 ? 18.147 -3.469 -23.584 1.00 96.12 170 ALA A C 1
ATOM 1203 O O . ALA A 1 170 ? 18.190 -4.698 -23.510 1.00 96.12 170 ALA A O 1
ATOM 1204 N N . THR A 1 171 ? 18.576 -2.679 -22.611 1.00 97.38 171 THR A N 1
ATOM 1205 C CA . THR A 1 171 ? 19.080 -3.159 -21.324 1.00 97.38 171 THR A CA 1
ATOM 1206 C C . THR A 1 171 ? 18.363 -2.440 -20.193 1.00 97.38 171 THR A C 1
ATOM 1208 O O . THR A 1 171 ? 17.830 -1.344 -20.373 1.00 97.38 171 THR A O 1
ATOM 1211 N N . ALA A 1 172 ? 18.328 -3.061 -19.019 1.00 98.25 172 ALA A N 1
ATOM 1212 C CA . ALA A 1 172 ? 17.838 -2.431 -17.806 1.00 98.25 172 ALA A CA 1
ATOM 1213 C C . ALA A 1 172 ? 18.811 -2.699 -16.662 1.00 98.25 172 ALA A C 1
ATOM 1215 O O . ALA A 1 172 ? 19.425 -3.763 -16.594 1.00 98.25 172 ALA A O 1
ATOM 1216 N N . ALA A 1 173 ? 18.929 -1.724 -15.772 1.00 98.31 173 ALA A N 1
ATOM 1217 C CA . ALA A 1 173 ? 19.575 -1.878 -14.481 1.00 98.31 173 ALA A CA 1
ATOM 1218 C C . ALA A 1 173 ? 18.686 -1.240 -13.418 1.00 98.31 173 ALA A C 1
ATOM 1220 O O . ALA A 1 173 ? 18.130 -0.159 -13.645 1.00 98.31 173 ALA A O 1
ATOM 1221 N N . HIS A 1 174 ? 18.570 -1.881 -12.258 1.00 98.44 174 HIS A N 1
ATOM 1222 C CA . HIS A 1 174 ? 17.742 -1.378 -11.170 1.00 98.44 174 HIS A CA 1
ATOM 1223 C C . HIS A 1 174 ? 18.525 -0.988 -9.926 1.00 98.44 174 HIS A C 1
ATOM 1225 O O . HIS A 1 174 ? 19.614 -1.487 -9.644 1.00 98.44 174 HIS A O 1
ATOM 1231 N N . VAL A 1 175 ? 17.910 -0.093 -9.158 1.00 98.31 175 VAL A N 1
ATOM 1232 C CA . VAL A 1 175 ? 18.329 0.271 -7.808 1.00 98.31 175 VAL A CA 1
ATOM 1233 C C . VAL A 1 175 ? 17.129 0.139 -6.880 1.00 98.31 175 VAL A C 1
ATOM 1235 O O . VAL A 1 175 ? 16.056 0.678 -7.166 1.00 98.31 175 VAL A O 1
ATOM 1238 N N . ASP A 1 176 ? 17.333 -0.563 -5.768 1.00 97.94 176 ASP A N 1
ATOM 1239 C CA . ASP A 1 176 ? 16.375 -0.649 -4.668 1.00 97.94 176 ASP A CA 1
ATOM 1240 C C . ASP A 1 176 ? 16.599 0.480 -3.666 1.00 97.94 176 ASP A C 1
ATOM 1242 O O . ASP A 1 176 ? 17.735 0.838 -3.341 1.00 97.94 176 ASP A O 1
ATOM 1246 N N . GLY A 1 177 ? 15.508 1.033 -3.148 1.00 96.50 177 GLY A N 1
ATOM 1247 C CA . GLY A 1 177 ? 15.548 2.108 -2.172 1.00 96.50 177 GLY A CA 1
ATOM 1248 C C . GLY A 1 177 ? 14.256 2.250 -1.375 1.00 96.50 177 GLY A C 1
ATOM 1249 O O . GLY A 1 177 ? 13.371 1.394 -1.391 1.00 96.50 177 GLY A O 1
ATOM 1250 N N . GLY A 1 178 ? 14.149 3.378 -0.673 1.00 95.75 178 GLY A N 1
ATOM 1251 C CA . GLY A 1 178 ? 13.016 3.674 0.202 1.00 95.75 178 GLY A CA 1
ATOM 1252 C C . GLY A 1 178 ? 13.168 3.101 1.610 1.00 95.75 178 GLY A C 1
ATOM 1253 O O . GLY A 1 178 ? 14.271 2.804 2.066 1.00 95.75 178 GLY A O 1
ATOM 1254 N N . SER A 1 179 ? 12.042 3.003 2.313 1.00 94.56 179 SER A N 1
ATOM 1255 C CA . SER A 1 179 ? 11.937 2.372 3.633 1.00 94.56 179 SER A CA 1
ATOM 1256 C C . SER A 1 179 ? 11.133 1.077 3.535 1.00 94.56 179 SER A C 1
ATOM 1258 O O . SER A 1 179 ? 10.522 0.809 2.504 1.00 94.56 179 SER A O 1
ATOM 1260 N N . LEU A 1 180 ? 11.074 0.289 4.611 1.00 89.44 180 LEU A N 1
ATOM 1261 C CA . LEU A 1 180 ? 10.255 -0.931 4.657 1.00 89.44 180 LEU A CA 1
ATOM 1262 C C . LEU A 1 180 ? 8.798 -0.661 4.226 1.00 89.44 180 LEU A C 1
ATOM 1264 O O . LEU A 1 180 ? 8.256 -1.363 3.381 1.00 89.44 180 LEU A O 1
ATOM 1268 N N . CYS A 1 181 ? 8.201 0.438 4.686 1.00 94.69 181 CYS A N 1
ATOM 1269 C CA . CYS A 1 181 ? 6.794 0.747 4.413 1.00 94.69 181 CYS A CA 1
ATOM 1270 C C . CYS A 1 181 ? 6.543 1.467 3.076 1.00 94.69 181 CYS A C 1
ATOM 1272 O O . CYS A 1 181 ? 5.404 1.541 2.616 1.00 94.69 181 CYS A O 1
ATOM 1274 N N . LEU A 1 182 ? 7.600 2.013 2.466 1.00 96.00 182 LEU A N 1
ATOM 1275 C CA . LEU A 1 182 ? 7.582 2.769 1.209 1.00 96.00 182 LEU A CA 1
ATOM 1276 C C . LEU A 1 182 ? 8.760 2.328 0.332 1.00 96.00 182 LEU A C 1
ATOM 1278 O O . LEU A 1 182 ? 9.583 3.140 -0.110 1.00 96.00 182 LEU A O 1
ATOM 1282 N N . SER A 1 183 ? 8.877 1.017 0.143 1.00 97.62 183 SER A N 1
ATOM 1283 C CA . SER A 1 183 ? 9.947 0.424 -0.648 1.00 97.62 183 SER A CA 1
ATOM 1284 C C . SER A 1 183 ? 9.739 0.760 -2.117 1.00 97.62 183 SER A C 1
ATOM 1286 O O . SER A 1 183 ? 8.608 0.895 -2.594 1.00 97.62 183 SER A O 1
ATOM 1288 N N . ASN A 1 184 ? 10.837 0.927 -2.845 1.00 97.94 184 ASN A N 1
ATOM 1289 C CA . ASN A 1 184 ? 10.790 1.169 -4.276 1.00 97.94 184 ASN A CA 1
ATOM 1290 C C . ASN A 1 184 ? 11.967 0.528 -5.008 1.00 97.94 184 ASN A C 1
ATOM 1292 O O . ASN A 1 184 ? 13.040 0.339 -4.441 1.00 97.94 184 ASN A O 1
ATOM 1296 N N . ARG A 1 185 ? 11.737 0.233 -6.287 1.00 98.38 185 ARG A N 1
ATOM 1297 C CA . ARG A 1 185 ? 12.732 -0.238 -7.249 1.00 98.38 185 ARG A CA 1
ATOM 1298 C C . ARG A 1 185 ? 12.631 0.624 -8.493 1.00 98.38 185 ARG A C 1
ATOM 1300 O O . ARG A 1 185 ? 11.584 0.644 -9.144 1.00 98.38 185 ARG A O 1
ATOM 1307 N N . ALA A 1 186 ? 13.703 1.335 -8.815 1.00 98.44 186 ALA A N 1
ATOM 1308 C CA . ALA A 1 186 ? 13.791 2.168 -10.005 1.00 98.44 186 ALA A CA 1
ATOM 1309 C C . ALA A 1 186 ? 14.654 1.476 -11.060 1.00 98.44 186 ALA A C 1
ATOM 1311 O O . ALA A 1 186 ? 15.821 1.191 -10.807 1.00 98.44 186 ALA A O 1
ATOM 1312 N N . PHE A 1 187 ? 14.085 1.234 -12.237 1.00 98.69 187 PHE A N 1
ATOM 1313 C CA . PHE A 1 187 ? 14.782 0.705 -13.403 1.00 98.69 187 PHE A CA 1
ATOM 1314 C C . PHE A 1 187 ? 15.204 1.849 -14.307 1.00 98.69 187 PHE A C 1
ATOM 1316 O O . PHE A 1 187 ? 14.352 2.608 -14.762 1.00 98.69 187 PHE A O 1
ATOM 1323 N N . THR A 1 188 ? 16.496 1.933 -14.606 1.00 98.50 188 THR A N 1
ATOM 1324 C CA . THR A 1 188 ? 17.001 2.711 -15.737 1.00 98.50 188 THR A CA 1
ATOM 1325 C C . THR A 1 188 ? 17.061 1.784 -16.940 1.00 98.50 188 THR A C 1
ATOM 1327 O O . THR A 1 188 ? 17.812 0.811 -16.933 1.00 98.50 188 THR A O 1
ATOM 1330 N N . ILE A 1 189 ? 16.245 2.071 -17.948 1.00 98.56 189 ILE A N 1
ATOM 1331 C CA . ILE A 1 189 ? 16.181 1.332 -19.206 1.00 98.56 189 ILE A CA 1
ATOM 1332 C C . ILE A 1 189 ? 16.973 2.122 -20.239 1.00 98.56 189 ILE A C 1
ATOM 1334 O O . ILE A 1 189 ? 16.727 3.316 -20.404 1.00 98.56 189 ILE A O 1
ATOM 1338 N N . THR A 1 190 ? 17.876 1.454 -20.945 1.00 97.69 190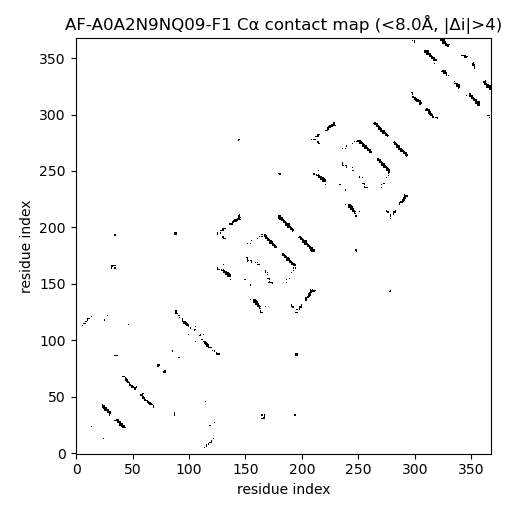 THR A N 1
ATOM 1339 C CA . THR A 1 190 ? 18.698 2.041 -22.002 1.00 97.69 190 THR A CA 1
ATOM 1340 C C . THR A 1 190 ? 18.432 1.302 -23.304 1.00 97.69 190 THR A C 1
ATOM 1342 O O . THR A 1 190 ? 18.645 0.093 -23.378 1.00 97.69 190 THR A O 1
ATOM 1345 N N . ALA A 1 191 ? 17.965 2.028 -24.316 1.00 96.25 191 ALA A N 1
ATOM 1346 C CA . ALA A 1 191 ? 17.905 1.554 -25.691 1.00 96.25 191 ALA A CA 1
ATOM 1347 C C . ALA A 1 191 ? 19.122 2.077 -26.454 1.00 96.25 191 ALA A C 1
ATOM 1349 O O . ALA A 1 191 ? 19.400 3.278 -26.401 1.00 96.25 191 ALA A O 1
ATOM 1350 N N . THR A 1 192 ? 19.809 1.186 -27.159 1.00 92.56 192 THR A N 1
ATOM 1351 C CA . THR A 1 192 ? 21.020 1.473 -27.931 1.00 92.56 192 THR A CA 1
ATOM 1352 C C . THR A 1 192 ? 20.761 1.175 -29.398 1.00 92.56 192 THR A C 1
ATOM 1354 O O . THR A 1 192 ? 20.299 0.084 -29.731 1.00 92.56 192 THR A O 1
ATOM 1357 N N . ASP A 1 193 ? 21.061 2.138 -30.265 1.00 86.62 193 ASP A N 1
ATOM 1358 C CA . ASP A 1 193 ? 21.222 1.890 -31.693 1.00 86.62 193 ASP A CA 1
ATOM 1359 C C . ASP A 1 193 ? 22.602 1.279 -31.917 1.00 86.62 193 ASP A C 1
ATOM 1361 O O . ASP A 1 193 ? 23.620 1.938 -31.696 1.00 86.62 193 ASP A O 1
ATOM 1365 N N . GLU A 1 194 ? 22.652 0.019 -32.329 1.00 82.19 194 GLU A N 1
ATOM 1366 C CA . GLU A 1 194 ? 23.923 -0.696 -32.455 1.00 82.19 194 GLU A CA 1
ATOM 1367 C C . GLU A 1 194 ? 24.750 -0.221 -33.651 1.00 82.19 194 GLU A C 1
ATOM 1369 O O . GLU A 1 194 ? 25.958 -0.451 -33.701 1.00 82.19 194 GLU A O 1
ATOM 1374 N N . CYS A 1 195 ? 24.118 0.458 -34.606 1.00 74.88 195 CYS A N 1
ATOM 1375 C CA . CYS A 1 195 ? 24.783 0.913 -35.812 1.00 74.88 195 CYS A CA 1
ATOM 1376 C C . CYS A 1 195 ? 25.548 2.232 -35.619 1.00 74.88 195 CYS A C 1
ATOM 1378 O O . CYS A 1 195 ? 26.564 2.443 -36.281 1.00 74.88 195 CYS A O 1
ATOM 1380 N N . MET A 1 196 ? 25.094 3.107 -34.715 1.00 74.75 196 MET A N 1
ATOM 1381 C CA . MET A 1 196 ? 25.709 4.425 -34.470 1.00 74.75 196 MET A CA 1
ATOM 1382 C C . MET A 1 196 ? 26.015 4.721 -32.995 1.00 74.75 196 MET A C 1
ATOM 1384 O O . MET A 1 196 ? 26.424 5.836 -32.673 1.00 74.75 196 MET A O 1
ATOM 1388 N N . ASP A 1 197 ? 25.804 3.754 -32.098 1.00 78.81 197 ASP A N 1
ATOM 1389 C CA . ASP A 1 197 ? 26.024 3.881 -30.650 1.00 78.81 197 ASP A CA 1
ATOM 1390 C C . ASP A 1 197 ? 25.263 5.074 -30.028 1.00 78.81 197 ASP A C 1
ATOM 1392 O O . ASP A 1 197 ? 25.698 5.726 -29.072 1.00 78.81 197 ASP A O 1
ATOM 1396 N N . THR A 1 198 ? 24.098 5.403 -30.596 1.00 86.69 198 THR A N 1
ATOM 1397 C CA . THR A 1 198 ? 23.207 6.431 -30.044 1.00 86.69 198 THR A CA 1
ATOM 1398 C C . THR A 1 198 ? 22.239 5.809 -29.044 1.00 86.69 198 THR A C 1
ATOM 1400 O O . THR A 1 198 ? 21.850 4.650 -29.166 1.00 86.69 198 THR A O 1
ATOM 1403 N N . HIS A 1 199 ? 21.862 6.575 -28.018 1.00 92.25 199 HIS A N 1
ATOM 1404 C CA . HIS A 1 199 ? 21.192 6.025 -26.842 1.00 92.25 199 HIS A CA 1
ATOM 1405 C C . HIS A 1 199 ? 19.999 6.861 -26.392 1.00 92.25 199 HIS A C 1
ATOM 1407 O O . HIS A 1 199 ? 20.060 8.093 -26.373 1.00 92.25 199 HIS A O 1
ATOM 1413 N N . ALA A 1 200 ? 18.950 6.181 -25.935 1.00 95.88 200 ALA A N 1
ATOM 1414 C CA . ALA A 1 200 ? 17.842 6.780 -25.202 1.00 95.88 200 ALA A CA 1
ATOM 1415 C C . ALA A 1 200 ? 17.653 6.079 -23.857 1.00 95.88 200 ALA A C 1
ATOM 1417 O O . ALA A 1 200 ? 17.820 4.864 -23.748 1.00 95.88 200 ALA A O 1
ATOM 1418 N N . THR A 1 201 ? 17.281 6.847 -22.832 1.00 97.56 201 THR A N 1
ATOM 1419 C CA . THR A 1 201 ? 17.034 6.319 -21.490 1.00 97.56 201 THR A CA 1
ATOM 1420 C C . THR A 1 201 ? 15.627 6.629 -21.004 1.00 97.56 201 THR A C 1
ATOM 1422 O O . THR A 1 201 ? 15.047 7.670 -21.317 1.00 97.56 201 THR A O 1
ATOM 1425 N N . ALA A 1 202 ? 15.073 5.708 -20.225 1.00 98.12 202 ALA A N 1
ATOM 1426 C CA . ALA A 1 202 ? 13.804 5.870 -19.536 1.00 98.12 202 ALA A CA 1
ATOM 1427 C C . ALA A 1 202 ? 13.913 5.330 -18.111 1.00 98.12 202 ALA A C 1
ATOM 1429 O O . ALA A 1 202 ? 14.714 4.438 -17.834 1.00 98.12 202 ALA A O 1
ATOM 1430 N N . VAL A 1 203 ? 13.088 5.860 -17.207 1.00 98.12 203 VAL A N 1
ATOM 1431 C CA . VAL A 1 203 ? 13.015 5.379 -15.826 1.00 98.12 203 VAL A CA 1
ATOM 1432 C C . VAL A 1 203 ? 11.613 4.868 -15.536 1.00 98.12 203 VAL A C 1
ATOM 1434 O O . VAL A 1 203 ? 10.636 5.591 -15.722 1.00 98.12 203 VAL A O 1
ATOM 1437 N N . VAL A 1 204 ? 11.526 3.630 -15.053 1.00 98.50 204 VAL A N 1
ATOM 1438 C CA . VAL A 1 204 ? 10.282 3.008 -14.582 1.00 98.50 204 VAL A CA 1
ATOM 1439 C C . VAL A 1 204 ? 10.448 2.659 -13.111 1.00 98.50 204 VAL A C 1
ATOM 1441 O O . VAL A 1 204 ? 11.429 2.030 -12.725 1.00 98.50 204 VAL A O 1
ATOM 1444 N N . VA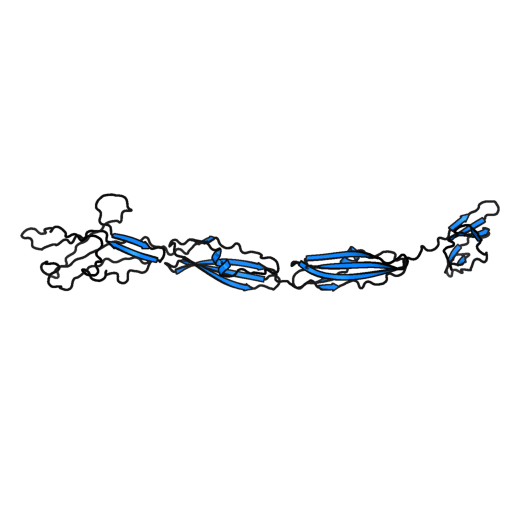L A 1 205 ? 9.489 3.066 -12.280 1.00 98.38 205 VAL A N 1
ATOM 1445 C CA . VAL A 1 205 ? 9.550 2.864 -10.828 1.00 98.38 205 VAL A CA 1
ATOM 1446 C C . VAL A 1 205 ? 8.404 1.973 -10.379 1.00 98.38 205 VAL A C 1
ATOM 1448 O O . VAL A 1 205 ? 7.247 2.222 -10.721 1.00 98.38 205 VAL A O 1
ATOM 1451 N N . TYR A 1 206 ? 8.733 0.967 -9.576 1.00 98.50 206 TYR A N 1
ATOM 1452 C CA . TYR A 1 206 ? 7.776 0.153 -8.837 1.00 98.50 206 TYR A CA 1
ATOM 1453 C C . TYR A 1 206 ? 7.855 0.476 -7.351 1.00 98.50 206 TYR A C 1
ATOM 1455 O O . TYR A 1 206 ? 8.944 0.713 -6.829 1.00 98.50 206 TYR A O 1
ATOM 1463 N N . THR A 1 207 ? 6.713 0.469 -6.667 1.00 98.06 207 THR A N 1
ATOM 1464 C CA . THR A 1 207 ? 6.631 0.715 -5.220 1.00 98.06 207 THR A CA 1
ATOM 1465 C C . THR A 1 207 ? 5.882 -0.406 -4.513 1.00 98.06 207 THR A C 1
ATOM 1467 O O . THR A 1 207 ? 4.991 -1.024 -5.092 1.00 98.06 207 THR A O 1
ATOM 1470 N N . TRP A 1 208 ? 6.236 -0.696 -3.263 1.00 98.00 208 TRP A N 1
ATOM 1471 C CA . TRP A 1 208 ? 5.522 -1.670 -2.436 1.00 98.00 208 TRP A CA 1
ATOM 1472 C C . TRP A 1 208 ? 5.684 -1.376 -0.947 1.00 98.00 208 TRP A C 1
ATOM 1474 O O . TRP A 1 208 ? 6.578 -0.639 -0.528 1.00 98.00 208 TRP A O 1
ATOM 1484 N N . THR A 1 209 ? 4.816 -1.986 -0.150 1.00 97.62 209 THR A N 1
ATOM 1485 C CA . THR A 1 209 ? 4.933 -2.010 1.308 1.00 97.62 209 THR A CA 1
ATOM 1486 C C . THR A 1 209 ? 5.462 -3.383 1.712 1.00 97.62 209 THR A C 1
ATOM 1488 O O . THR A 1 209 ? 4.852 -4.404 1.393 1.00 97.62 209 THR A O 1
ATOM 1491 N N . ALA A 1 210 ? 6.626 -3.418 2.357 1.00 95.88 210 ALA A N 1
ATOM 1492 C CA . ALA A 1 210 ? 7.194 -4.608 2.975 1.00 95.88 210 ALA A CA 1
ATOM 1493 C C . ALA A 1 210 ? 6.859 -4.583 4.470 1.00 95.88 210 ALA A C 1
ATOM 1495 O O . ALA A 1 210 ? 7.582 -3.995 5.272 1.00 95.88 210 ALA A O 1
ATOM 1496 N N . ASP A 1 211 ? 5.738 -5.205 4.814 1.00 96.81 211 ASP A N 1
ATOM 1497 C CA . ASP A 1 211 ? 5.185 -5.231 6.162 1.00 96.81 211 ASP A CA 1
ATOM 1498 C C . ASP A 1 211 ? 4.556 -6.593 6.452 1.00 96.81 211 ASP A C 1
ATOM 1500 O O . ASP A 1 211 ? 3.458 -6.923 6.002 1.00 96.81 211 ASP A O 1
ATOM 1504 N N . THR A 1 212 ? 5.285 -7.403 7.207 1.00 95.56 212 THR A N 1
ATOM 1505 C CA . THR A 1 212 ? 4.866 -8.754 7.613 1.00 95.56 212 THR A CA 1
ATOM 1506 C C . THR A 1 212 ? 4.567 -8.832 9.106 1.00 95.56 212 THR A C 1
ATOM 1508 O O . THR A 1 212 ? 4.350 -9.919 9.647 1.00 95.56 212 THR A O 1
ATOM 1511 N N . THR A 1 213 ? 4.607 -7.691 9.789 1.00 96.50 213 THR A N 1
ATOM 1512 C CA . THR A 1 213 ? 4.508 -7.591 11.237 1.00 96.50 213 THR A CA 1
ATOM 1513 C C . THR A 1 213 ? 3.098 -7.165 11.610 1.00 96.50 213 THR A C 1
ATOM 1515 O O . THR A 1 213 ? 2.672 -6.100 11.199 1.00 96.50 213 THR A O 1
ATOM 1518 N N . PRO A 1 214 ? 2.355 -7.965 12.393 1.00 97.94 214 PRO A N 1
ATOM 1519 C CA . PRO A 1 214 ? 1.075 -7.523 12.922 1.00 97.94 214 PRO A CA 1
ATOM 1520 C C . PRO A 1 214 ? 1.181 -6.245 13.761 1.00 97.94 214 PRO A C 1
ATOM 1522 O O . PRO A 1 214 ? 2.181 -6.075 14.468 1.00 97.94 214 PRO A O 1
ATOM 1525 N N . PRO A 1 215 ? 0.099 -5.444 13.827 1.00 98.38 215 PRO A N 1
ATOM 1526 C CA . PRO A 1 215 ? -0.001 -4.348 14.778 1.00 98.38 215 PRO A CA 1
ATOM 1527 C C . PRO A 1 215 ? 0.216 -4.809 16.221 1.00 98.38 215 PRO A C 1
ATOM 1529 O O . PRO A 1 215 ? -0.034 -5.960 16.581 1.00 98.38 215 PRO A O 1
ATOM 1532 N N . PHE A 1 216 ? 0.566 -3.878 17.101 1.00 98.06 216 PHE A N 1
ATOM 1533 C CA . PHE A 1 216 ? 0.670 -4.125 18.536 1.00 98.06 216 PHE A CA 1
ATOM 1534 C C . PHE A 1 216 ? -0.254 -3.207 19.336 1.00 98.06 216 PHE A C 1
ATOM 1536 O O . PHE A 1 216 ? -0.532 -2.065 18.968 1.00 98.06 216 PHE A O 1
ATOM 1543 N N . PHE A 1 217 ? -0.732 -3.706 20.475 1.00 98.25 217 PHE A N 1
ATOM 1544 C CA . PHE A 1 217 ? -1.564 -2.924 21.384 1.00 98.25 217 PHE A CA 1
ATOM 1545 C C . PHE A 1 217 ? -0.684 -2.122 22.347 1.00 98.25 217 PHE A C 1
ATOM 1547 O O . PHE A 1 217 ? 0.070 -2.695 23.132 1.00 98.25 217 PHE A O 1
ATOM 1554 N N . THR A 1 218 ? -0.797 -0.796 22.312 1.00 98.19 218 THR A N 1
ATOM 1555 C CA . THR A 1 218 ? -0.111 0.120 23.241 1.00 98.19 218 THR A CA 1
ATOM 1556 C C . THR A 1 218 ? -0.925 0.385 24.500 1.00 98.19 218 THR A C 1
ATOM 1558 O O . THR A 1 218 ? -0.361 0.692 25.549 1.00 98.19 218 THR A O 1
ATOM 1561 N N . GLN A 1 219 ? -2.250 0.254 24.412 1.00 98.06 219 GLN A N 1
ATOM 1562 C CA . GLN A 1 219 ? -3.164 0.479 25.524 1.00 98.06 219 GLN A CA 1
ATOM 1563 C C . GLN A 1 219 ? -4.396 -0.417 25.393 1.00 98.06 219 GLN A C 1
ATOM 1565 O O . GLN A 1 219 ? -4.988 -0.526 24.321 1.00 98.06 219 GLN A O 1
ATOM 1570 N N . LEU A 1 220 ? -4.792 -1.047 26.499 1.00 97.44 220 LEU A N 1
ATOM 1571 C CA . LEU A 1 220 ? -5.998 -1.865 26.611 1.00 97.44 220 LEU A CA 1
ATOM 1572 C C . LEU A 1 220 ? -6.651 -1.614 27.978 1.00 97.44 220 LEU A C 1
ATOM 1574 O O . LEU A 1 220 ? -5.930 -1.445 28.967 1.00 97.44 220 LEU A O 1
ATOM 1578 N N . PRO A 1 221 ? -7.991 -1.631 28.085 1.00 96.44 221 PRO A N 1
ATOM 1579 C CA . PRO A 1 221 ? -8.638 -1.706 29.386 1.00 96.44 221 PRO A CA 1
ATOM 1580 C C . PRO A 1 221 ? -8.290 -3.026 30.085 1.00 96.44 221 PRO A C 1
ATOM 1582 O O . PRO A 1 221 ? -8.260 -4.087 29.468 1.00 96.44 221 PRO A O 1
ATOM 1585 N N . ALA A 1 222 ? -8.066 -2.971 31.399 1.00 93.75 222 ALA A N 1
ATOM 1586 C CA . ALA A 1 222 ? -7.622 -4.131 32.177 1.00 93.75 222 ALA A CA 1
ATOM 1587 C C . ALA A 1 222 ? -8.685 -5.244 32.322 1.00 93.75 222 ALA A C 1
ATOM 1589 O O . ALA A 1 222 ? -8.351 -6.365 32.703 1.00 93.75 222 ALA A O 1
ATOM 1590 N N . GLY A 1 223 ? -9.960 -4.949 32.041 1.00 95.38 223 GLY A N 1
ATOM 1591 C CA . GLY A 1 223 ? -11.075 -5.849 32.346 1.00 95.38 223 GLY A CA 1
ATOM 1592 C C . GLY A 1 223 ? -11.395 -5.900 33.844 1.00 95.38 223 GLY A C 1
ATOM 1593 O O . GLY A 1 223 ? -11.079 -4.978 34.597 1.00 95.38 223 GLY A O 1
ATOM 1594 N N . GLY A 1 224 ? -12.020 -6.994 34.282 1.00 95.44 224 GLY A N 1
ATOM 1595 C CA . GLY A 1 224 ? -12.227 -7.314 35.697 1.00 95.44 224 GLY A CA 1
ATOM 1596 C C . GLY A 1 224 ? -13.678 -7.251 36.185 1.00 95.44 224 GLY A C 1
ATOM 1597 O O . GLY A 1 224 ? -14.631 -7.204 35.408 1.00 95.44 224 GLY A O 1
ATOM 1598 N N . SER A 1 225 ? -13.848 -7.308 37.508 1.00 94.88 225 SER A N 1
ATOM 1599 C CA . SER A 1 225 ? -15.171 -7.315 38.144 1.00 94.88 225 SER A CA 1
ATOM 1600 C C . SER A 1 225 ? -15.774 -5.912 38.198 1.00 94.88 225 SER A C 1
ATOM 1602 O O . SER A 1 225 ? -15.158 -4.988 38.723 1.00 94.88 225 SER A O 1
ATOM 1604 N N . LEU A 1 226 ? -17.008 -5.774 37.715 1.00 94.38 226 LEU A N 1
ATOM 1605 C CA . LEU A 1 226 ? -17.823 -4.557 37.798 1.00 94.38 226 LEU A CA 1
ATOM 1606 C C . LEU A 1 226 ? -18.654 -4.488 39.092 1.00 94.38 226 LEU A C 1
ATOM 1608 O O . LEU A 1 226 ? -19.383 -3.523 39.310 1.00 94.38 226 LEU A O 1
ATOM 1612 N N . GLY A 1 227 ? -18.572 -5.511 39.947 1.00 89.88 227 GLY A N 1
ATOM 1613 C CA . GLY A 1 227 ? -19.345 -5.598 41.183 1.00 89.88 227 GLY A CA 1
ATOM 1614 C C . GLY A 1 227 ? -20.765 -6.143 40.992 1.00 89.88 227 GLY A C 1
ATOM 1615 O O . GLY A 1 227 ? -21.042 -6.937 40.088 1.00 89.88 227 GLY A O 1
ATOM 1616 N N . ALA A 1 228 ? -21.658 -5.778 41.914 1.00 87.38 228 ALA A N 1
ATOM 1617 C CA . ALA A 1 228 ? -23.040 -6.250 41.941 1.00 87.38 228 ALA A CA 1
ATOM 1618 C C . ALA A 1 228 ? -23.981 -5.275 41.241 1.00 87.38 228 ALA A C 1
ATOM 1620 O O . ALA A 1 228 ? -23.967 -4.088 41.555 1.00 87.38 228 ALA A O 1
ATOM 1621 N N . ASN A 1 229 ? -24.813 -5.797 40.334 1.00 84.75 229 ASN A N 1
ATOM 1622 C CA . ASN A 1 229 ? -25.797 -5.043 39.555 1.00 84.75 229 ASN A CA 1
ATOM 1623 C C . ASN A 1 229 ? -25.238 -3.709 39.025 1.00 84.75 229 ASN A C 1
ATOM 1625 O O . ASN A 1 229 ? -25.750 -2.647 39.393 1.00 84.75 229 ASN A O 1
ATOM 1629 N N . PRO A 1 230 ? -24.172 -3.743 38.199 1.00 89.50 230 PRO A N 1
ATOM 1630 C CA . PRO A 1 230 ? -23.556 -2.524 37.701 1.00 89.50 230 PRO A CA 1
ATOM 1631 C C . PRO A 1 230 ? -24.584 -1.686 36.921 1.00 89.50 230 PRO A C 1
ATOM 1633 O O . PRO A 1 230 ? -25.383 -2.242 36.164 1.00 89.50 230 PRO A O 1
ATOM 1636 N N . PRO A 1 231 ? -24.566 -0.348 37.066 1.00 87.00 231 PRO A N 1
ATOM 1637 C CA . PRO A 1 231 ? -25.556 0.531 36.442 1.00 87.00 231 PRO A CA 1
ATOM 1638 C C . PRO A 1 231 ? -25.440 0.572 34.912 1.00 87.00 231 PRO A C 1
ATOM 1640 O O . PRO A 1 231 ? -26.388 0.948 34.228 1.00 87.00 231 PRO A O 1
ATOM 1643 N N . SER A 1 232 ? -24.277 0.202 34.370 1.00 91.88 232 SER A N 1
ATOM 1644 C CA . SER A 1 232 ? -24.035 0.061 32.937 1.00 91.88 232 SER A CA 1
ATOM 1645 C C . SER A 1 232 ? -22.975 -1.008 32.688 1.00 91.88 232 SER A C 1
ATOM 1647 O O . SER A 1 232 ? -22.111 -1.244 33.536 1.00 91.88 232 SER A O 1
ATOM 1649 N N . LEU A 1 233 ? -23.052 -1.651 31.526 1.00 94.62 233 LEU A N 1
ATOM 1650 C CA . LEU A 1 233 ? -22.052 -2.606 31.063 1.00 94.62 233 LEU A CA 1
ATOM 1651 C C . LEU A 1 233 ? -21.193 -1.947 29.979 1.00 94.62 233 LEU A C 1
ATOM 1653 O O . LEU A 1 233 ? -21.738 -1.182 29.176 1.00 94.62 233 LEU A O 1
ATOM 1657 N N . PRO A 1 234 ? -19.886 -2.258 29.903 1.00 97.12 234 PRO A N 1
ATOM 1658 C CA . PRO A 1 234 ? -19.064 -1.841 28.778 1.00 97.12 234 PRO A CA 1
ATOM 1659 C C . PRO A 1 234 ? -19.691 -2.284 27.450 1.00 97.12 234 PRO A C 1
ATOM 1661 O O . PRO A 1 234 ? -20.292 -3.356 27.351 1.00 97.12 234 PRO A O 1
ATOM 1664 N N . THR A 1 235 ? -19.559 -1.449 26.429 1.00 98.06 235 THR A N 1
ATOM 1665 C CA . THR A 1 235 ? -19.945 -1.718 25.037 1.00 98.06 235 THR A CA 1
ATOM 1666 C C . THR A 1 235 ? -18.706 -1.822 24.156 1.00 98.06 235 THR A C 1
ATOM 1668 O O . THR A 1 235 ? -17.647 -1.313 24.531 1.00 98.06 235 THR A O 1
ATOM 1671 N N . ASP A 1 236 ? -18.844 -2.396 22.960 1.00 98.44 236 ASP A N 1
ATOM 1672 C CA . ASP A 1 236 ? -17.746 -2.473 21.984 1.00 98.44 236 ASP A CA 1
ATOM 1673 C C . ASP A 1 236 ? -17.139 -1.089 21.717 1.00 98.44 236 ASP A C 1
ATOM 1675 O O . ASP A 1 236 ? -15.924 -0.926 21.757 1.00 98.44 236 ASP A O 1
ATOM 1679 N N . ALA A 1 237 ? -17.984 -0.060 21.578 1.00 98.25 237 ALA A N 1
ATOM 1680 C CA . ALA A 1 237 ? -17.550 1.326 21.410 1.00 98.25 237 ALA A CA 1
ATOM 1681 C C . ALA A 1 237 ? -16.783 1.867 22.631 1.00 98.25 237 ALA A C 1
ATOM 1683 O O . ALA A 1 237 ? -15.783 2.563 22.471 1.00 98.25 237 ALA A O 1
ATOM 1684 N N . SER A 1 238 ? -17.220 1.539 23.854 1.00 97.56 238 SER A N 1
ATOM 1685 C CA . SER A 1 238 ? -16.529 1.976 25.077 1.00 97.56 238 SER A CA 1
ATOM 1686 C C . SER A 1 238 ? -15.160 1.315 25.259 1.00 97.56 238 SER A C 1
ATOM 1688 O O . SER A 1 238 ? -14.259 1.925 25.835 1.00 97.56 238 SER A O 1
ATOM 1690 N N . ILE A 1 239 ? -15.003 0.079 24.775 1.00 98.50 239 ILE A N 1
ATOM 1691 C CA . ILE A 1 239 ? -13.725 -0.630 24.779 1.00 98.50 239 ILE A CA 1
ATOM 1692 C C . ILE A 1 239 ? -12.838 -0.069 23.676 1.00 98.50 239 ILE A C 1
ATOM 1694 O O . ILE A 1 239 ? -11.712 0.316 23.969 1.00 98.50 239 ILE A O 1
ATOM 1698 N N . LEU A 1 240 ? -13.360 0.075 22.454 1.00 98.31 240 LEU A N 1
ATOM 1699 C CA . LEU A 1 240 ? -12.638 0.652 21.321 1.00 98.31 240 LEU A CA 1
ATOM 1700 C C . LEU A 1 240 ? -12.075 2.044 21.646 1.00 98.31 240 LEU A C 1
ATOM 1702 O O . LEU A 1 240 ? -10.929 2.323 21.320 1.00 98.31 240 LEU A O 1
ATOM 1706 N N . ALA A 1 241 ? -12.829 2.884 22.361 1.00 98.12 241 ALA A N 1
ATOM 1707 C CA . ALA A 1 241 ? -12.378 4.213 22.788 1.00 98.12 241 ALA A CA 1
ATOM 1708 C C . ALA A 1 241 ? -11.163 4.207 23.744 1.00 98.12 241 ALA A C 1
ATOM 1710 O O . ALA A 1 241 ? -10.544 5.248 23.945 1.00 98.12 241 ALA A O 1
ATOM 1711 N N . GLN A 1 242 ? -10.837 3.063 24.353 1.00 97.75 242 GLN A N 1
ATOM 1712 C CA . GLN A 1 242 ? -9.698 2.884 25.263 1.00 97.75 242 GLN A CA 1
ATOM 1713 C C . GLN A 1 242 ? -8.545 2.095 24.629 1.00 97.75 242 GLN A C 1
ATOM 1715 O O . GLN A 1 242 ? -7.515 1.900 25.276 1.00 97.75 242 GLN A O 1
ATOM 1720 N N . VAL A 1 243 ? -8.723 1.602 23.402 1.00 98.50 243 VAL A N 1
ATOM 1721 C CA . VAL A 1 243 ? -7.717 0.807 22.700 1.00 98.50 243 VAL A CA 1
ATOM 1722 C C . VAL A 1 243 ? -6.714 1.741 22.029 1.00 98.50 243 VAL A C 1
ATOM 1724 O O . VAL A 1 243 ? -7.072 2.556 21.183 1.00 98.50 243 VAL A O 1
ATOM 1727 N N . GLY A 1 244 ? -5.446 1.588 22.398 1.00 98.00 244 GLY A N 1
ATOM 1728 C CA . GLY A 1 244 ? -4.308 2.161 21.691 1.00 98.00 244 GLY A CA 1
ATOM 1729 C C . GLY A 1 244 ? -3.642 1.086 20.840 1.00 98.00 244 GLY A C 1
ATOM 1730 O O . GLY A 1 244 ? -3.365 -0.011 21.331 1.00 98.00 244 GLY A O 1
ATOM 1731 N N . VAL A 1 245 ? -3.377 1.406 19.576 1.00 98.50 245 VAL A N 1
ATOM 1732 C CA . VAL A 1 245 ? -2.720 0.524 18.603 1.00 98.50 245 VAL A CA 1
ATOM 1733 C C . VAL A 1 245 ? -1.562 1.257 17.943 1.00 98.50 245 VAL A C 1
ATOM 1735 O O . VAL A 1 245 ? -1.649 2.454 17.672 1.00 98.50 245 VAL A O 1
ATOM 1738 N N . GLY A 1 246 ? -0.475 0.534 17.721 1.00 97.81 246 GLY A N 1
ATOM 1739 C CA . GLY A 1 246 ? 0.676 0.970 16.945 1.00 97.81 246 GLY A CA 1
ATOM 1740 C C . GLY A 1 246 ? 1.042 -0.098 15.928 1.00 97.81 246 GLY A C 1
ATOM 1741 O O . GLY A 1 246 ? 0.605 -1.244 16.033 1.00 97.81 246 GLY A O 1
ATOM 1742 N N . ASP A 1 247 ? 1.828 0.299 14.943 1.00 98.00 247 ASP A N 1
ATOM 1743 C CA . ASP A 1 247 ? 2.395 -0.594 13.947 1.00 98.00 247 ASP A CA 1
ATOM 1744 C C . ASP A 1 247 ? 3.665 0.045 13.370 1.00 98.00 247 ASP A C 1
ATOM 1746 O O . ASP A 1 247 ? 3.812 1.272 13.423 1.00 98.00 247 ASP A O 1
ATOM 1750 N N . ASP A 1 248 ? 4.575 -0.775 12.848 1.00 94.88 248 ASP A N 1
ATOM 1751 C CA . ASP A 1 248 ? 5.830 -0.309 12.254 1.00 94.88 248 ASP A CA 1
ATOM 1752 C C . ASP A 1 248 ? 5.582 0.407 10.916 1.00 94.88 248 ASP A C 1
ATOM 1754 O O . ASP A 1 248 ? 6.344 1.307 10.546 1.00 94.88 248 ASP A O 1
ATOM 1758 N N . CYS A 1 249 ? 4.487 0.060 10.225 1.00 95.31 249 CYS A N 1
ATOM 1759 C CA . CYS A 1 249 ? 4.049 0.724 9.009 1.00 95.31 249 CYS A CA 1
ATOM 1760 C C . CYS A 1 249 ? 2.761 1.520 9.186 1.00 95.31 249 CYS A C 1
ATOM 1762 O O . CYS A 1 249 ? 2.800 2.753 9.244 1.00 95.31 249 CYS A O 1
ATOM 1764 N N . THR A 1 250 ? 1.596 0.877 9.176 1.00 94.25 250 THR A N 1
ATOM 1765 C CA . THR A 1 250 ? 0.308 1.576 9.227 1.00 94.25 250 THR A CA 1
ATOM 1766 C C . THR A 1 250 ? -0.804 0.658 9.706 1.00 94.25 250 THR A C 1
ATOM 1768 O O . THR A 1 250 ? -1.168 -0.308 9.042 1.00 94.25 250 THR A O 1
ATOM 1771 N N . VAL A 1 251 ? -1.479 1.068 10.780 1.00 97.31 251 VAL A N 1
ATOM 1772 C CA . VAL A 1 251 ? -2.748 0.461 11.191 1.00 97.31 251 VAL A CA 1
ATOM 1773 C C . VAL A 1 251 ? -3.857 0.859 10.213 1.00 97.31 251 VAL A C 1
ATOM 1775 O O . VAL A 1 251 ? -4.127 2.044 10.021 1.00 97.31 251 VAL A O 1
ATOM 1778 N N . LEU A 1 252 ? -4.540 -0.128 9.632 1.00 97.69 252 LEU A N 1
ATOM 1779 C CA . LEU A 1 252 ? -5.687 0.081 8.748 1.00 97.69 252 LEU A CA 1
ATOM 1780 C C . LEU A 1 252 ? -6.996 0.162 9.531 1.00 97.69 252 LEU A C 1
ATOM 1782 O O . LEU A 1 252 ? -7.843 1.010 9.254 1.00 97.69 252 LEU A O 1
ATOM 1786 N N . SER A 1 253 ? -7.195 -0.744 10.489 1.00 98.00 253 SER A N 1
ATOM 1787 C CA . SER A 1 253 ? -8.432 -0.789 11.262 1.00 98.00 253 SER A CA 1
ATOM 1788 C C . SER A 1 253 ? -8.256 -1.396 12.647 1.00 98.00 253 SER A C 1
ATOM 1790 O O . SER A 1 253 ? -7.312 -2.131 12.937 1.00 98.00 253 SER A O 1
ATOM 1792 N N . THR A 1 254 ? -9.198 -1.076 13.528 1.00 98.50 254 THR A N 1
ATOM 1793 C CA . THR A 1 254 ? -9.350 -1.715 14.831 1.00 98.50 254 THR A CA 1
ATOM 1794 C C . THR A 1 254 ? -10.827 -1.957 15.067 1.00 98.50 254 THR A C 1
ATOM 1796 O O . THR A 1 254 ? -11.647 -1.054 14.906 1.00 98.50 254 THR A O 1
ATOM 1799 N N . ASN A 1 255 ? -11.164 -3.187 15.429 1.00 98.31 255 ASN A N 1
ATOM 1800 C CA . ASN A 1 255 ? -12.526 -3.633 15.648 1.00 98.31 255 ASN A CA 1
ATOM 1801 C C . ASN A 1 255 ? -12.651 -4.287 17.024 1.00 98.31 255 ASN A C 1
ATOM 1803 O O . ASN A 1 255 ? -11.733 -4.964 17.492 1.00 98.31 255 ASN A O 1
ATOM 1807 N N . VAL A 1 256 ? -13.811 -4.113 17.652 1.00 98.69 256 VAL A N 1
ATOM 1808 C CA . VAL A 1 256 ? -14.154 -4.763 18.915 1.00 98.69 256 VAL A CA 1
ATOM 1809 C C . VAL A 1 256 ? -15.496 -5.450 18.745 1.00 98.69 256 VAL A C 1
ATOM 1811 O O . VAL A 1 256 ? -16.447 -4.855 18.249 1.00 98.69 256 VAL A O 1
ATOM 1814 N N . THR A 1 257 ? -15.565 -6.703 19.169 1.00 98.62 257 THR A N 1
ATOM 1815 C CA . THR A 1 257 ? -16.811 -7.470 19.271 1.00 98.62 257 THR A CA 1
ATOM 1816 C C . THR A 1 257 ? -16.892 -8.086 20.652 1.00 98.62 257 THR A C 1
ATOM 1818 O O . THR A 1 257 ? -15.862 -8.225 21.315 1.00 98.62 257 THR A O 1
ATOM 1821 N N . HIS A 1 258 ? -18.083 -8.490 21.087 1.00 98.44 258 HIS A N 1
ATOM 1822 C CA . HIS A 1 258 ? -18.230 -9.178 22.361 1.00 98.44 258 HIS A CA 1
ATOM 1823 C C . HIS A 1 258 ? -19.176 -10.364 22.309 1.00 98.44 258 HIS A C 1
ATOM 1825 O O . HIS A 1 258 ? -20.046 -10.476 21.445 1.00 98.44 258 HIS A O 1
ATOM 1831 N N . VAL A 1 259 ? -19.010 -11.228 23.305 1.00 98.31 259 VAL A N 1
ATOM 1832 C CA . VAL A 1 259 ? -19.921 -12.319 23.627 1.00 98.31 259 VAL A CA 1
ATOM 1833 C C . VAL A 1 259 ? -20.269 -12.237 25.110 1.00 98.31 259 VAL A C 1
ATOM 1835 O O . VAL A 1 259 ? -19.384 -12.109 25.960 1.00 98.31 259 VAL A O 1
ATOM 1838 N N . ASP A 1 260 ? -21.565 -12.321 25.409 1.00 96.56 260 ASP A N 1
ATOM 1839 C CA . ASP A 1 260 ? -22.078 -12.451 26.772 1.00 96.56 260 ASP A CA 1
ATOM 1840 C C . ASP A 1 260 ? -22.177 -13.918 27.184 1.00 96.56 260 ASP A C 1
ATOM 1842 O O . ASP A 1 260 ? -22.569 -14.786 26.401 1.00 96.56 260 ASP A O 1
ATOM 1846 N N . GLY A 1 261 ? -21.854 -14.193 28.443 1.00 93.94 261 GLY A N 1
ATOM 1847 C CA . GLY A 1 261 ? -21.891 -15.528 29.014 1.00 93.94 261 GLY A CA 1
ATOM 1848 C C . GLY A 1 261 ? -22.100 -15.535 30.526 1.00 93.94 261 GLY A C 1
ATOM 1849 O O . GLY A 1 261 ? -22.471 -14.543 31.157 1.00 93.94 261 GLY A O 1
ATOM 1850 N N . GLY A 1 262 ? -21.844 -16.697 31.123 1.00 90.75 262 GLY A N 1
ATOM 1851 C CA . GLY A 1 262 ? -22.023 -16.932 32.554 1.00 90.75 262 GLY A CA 1
ATOM 1852 C C . GLY A 1 262 ? -23.403 -17.491 32.890 1.00 90.75 262 GLY A C 1
ATOM 1853 O O . GLY A 1 262 ? -24.001 -18.218 32.100 1.00 90.75 262 GLY A O 1
ATOM 1854 N N . ASN A 1 263 ? -23.879 -17.203 34.098 1.00 87.06 263 ASN A N 1
ATOM 1855 C CA . ASN A 1 263 ? -25.162 -17.677 34.613 1.00 87.06 263 ASN A CA 1
ATOM 1856 C C . ASN A 1 263 ? -25.944 -16.547 35.309 1.00 87.06 263 ASN A C 1
ATOM 1858 O O . ASN A 1 263 ? -25.520 -15.390 35.318 1.00 87.06 263 ASN A O 1
ATOM 1862 N N . SER A 1 264 ? -27.092 -16.893 35.901 1.00 80.25 264 SER A N 1
ATOM 1863 C CA . SER A 1 264 ? -28.012 -15.963 36.573 1.00 80.25 264 SER A CA 1
ATOM 1864 C C . SER A 1 264 ? -27.497 -15.373 37.893 1.00 80.25 264 SER A C 1
ATOM 1866 O O . SER A 1 264 ? -28.247 -14.677 38.567 1.00 80.25 264 SER A O 1
ATOM 1868 N N . VAL A 1 265 ? -26.279 -15.717 38.315 1.00 82.69 265 VAL A N 1
ATOM 1869 C CA . VAL A 1 265 ? -25.646 -15.231 39.551 1.00 82.69 265 VAL A CA 1
ATOM 1870 C C . VAL A 1 265 ? -24.339 -14.515 39.229 1.00 82.69 265 VAL A C 1
ATOM 1872 O O . VAL A 1 265 ? -24.078 -13.442 39.765 1.00 82.69 265 VAL A O 1
ATOM 1875 N N . LEU A 1 266 ? -23.530 -15.094 38.341 1.00 90.69 266 LEU A N 1
ATOM 1876 C CA . LEU A 1 266 ? -22.264 -14.552 37.871 1.00 90.69 266 LEU A CA 1
ATOM 1877 C C . LEU A 1 266 ? -22.269 -14.525 36.343 1.00 90.69 266 LEU A C 1
ATOM 1879 O O . LEU A 1 266 ? -22.119 -15.555 35.680 1.00 90.69 266 LEU A O 1
ATOM 1883 N N . SER A 1 267 ? -22.439 -13.331 35.797 1.00 94.12 267 SER A N 1
ATOM 1884 C CA . SER A 1 267 ? -22.443 -13.066 34.364 1.00 94.12 267 SER A CA 1
ATOM 1885 C C . SER A 1 267 ? -21.075 -12.531 33.928 1.00 94.12 267 SER A C 1
ATOM 1887 O O . SER A 1 267 ? -20.305 -12.007 34.740 1.00 94.12 267 SER A O 1
ATOM 1889 N N . ASN A 1 268 ? -20.746 -12.691 32.649 1.00 96.12 268 ASN A N 1
ATOM 1890 C CA . ASN A 1 268 ? -19.528 -12.140 32.070 1.00 96.12 268 ASN A CA 1
ATOM 1891 C C . ASN A 1 268 ? -19.750 -11.650 30.637 1.00 96.12 268 ASN A C 1
ATOM 1893 O O . ASN A 1 268 ? -20.664 -12.108 29.958 1.00 96.12 268 ASN A O 1
ATOM 1897 N N . ARG A 1 269 ? -18.887 -10.731 30.204 1.00 97.69 269 ARG A N 1
ATOM 1898 C CA . ARG A 1 269 ? -18.788 -10.226 28.833 1.00 97.69 269 ARG A CA 1
ATOM 1899 C C . ARG A 1 269 ? -17.332 -10.284 28.411 1.00 97.69 269 ARG A C 1
ATOM 1901 O O . ARG A 1 269 ? -16.488 -9.650 29.047 1.00 97.69 269 ARG A O 1
ATOM 1908 N N . ALA A 1 270 ? -17.043 -11.043 27.363 1.00 98.31 270 ALA A N 1
ATOM 1909 C CA . ALA A 1 270 ? -15.716 -11.138 26.774 1.00 98.31 270 ALA A CA 1
ATOM 1910 C C . ALA A 1 270 ? -15.678 -10.321 25.484 1.00 98.31 270 ALA A C 1
ATOM 1912 O O . ALA A 1 270 ? -16.452 -10.587 24.568 1.00 98.31 270 ALA A O 1
ATOM 1913 N N . PHE A 1 271 ? -14.786 -9.339 25.424 1.00 98.69 271 PHE A N 1
ATOM 1914 C CA . PHE A 1 271 ? -14.502 -8.548 24.236 1.00 98.69 271 PHE A CA 1
ATOM 1915 C C . PHE A 1 271 ? -13.310 -9.132 23.497 1.00 98.69 271 PHE A C 1
ATOM 1917 O O . PHE A 1 271 ? -12.267 -9.352 24.110 1.00 98.69 271 PHE A O 1
ATOM 1924 N N . THR A 1 272 ? -13.440 -9.302 22.190 1.00 98.62 272 THR A N 1
ATOM 1925 C CA . THR A 1 272 ? -12.338 -9.608 21.284 1.00 98.62 272 THR A CA 1
ATOM 1926 C C . THR A 1 272 ? -11.978 -8.337 20.528 1.00 98.62 272 THR A C 1
ATOM 1928 O O . THR A 1 272 ? -12.779 -7.820 19.746 1.00 98.62 272 THR A O 1
ATOM 1931 N N . VAL A 1 273 ? -10.772 -7.831 20.779 1.00 98.69 273 VAL A N 1
ATOM 1932 C CA . VAL A 1 273 ? -10.197 -6.668 20.097 1.00 98.69 273 VAL A CA 1
ATOM 1933 C C . VAL A 1 273 ? -9.285 -7.182 18.994 1.00 98.69 273 VAL A C 1
ATOM 1935 O O . VAL A 1 273 ? -8.388 -7.975 19.269 1.00 98.69 273 VAL A O 1
ATOM 1938 N N . THR A 1 274 ? -9.510 -6.744 17.758 1.00 98.69 274 THR A N 1
ATOM 1939 C CA . THR A 1 274 ? -8.689 -7.102 16.594 1.00 98.69 274 THR A CA 1
ATOM 1940 C C . THR A 1 274 ? -8.170 -5.836 15.933 1.00 98.69 274 THR A C 1
ATOM 1942 O O . THR A 1 274 ? -8.960 -4.961 15.583 1.00 98.69 274 THR A O 1
ATOM 1945 N N . ALA A 1 275 ? -6.856 -5.740 15.771 1.00 98.62 275 ALA A N 1
ATOM 1946 C CA . ALA A 1 275 ? -6.193 -4.703 14.994 1.00 98.62 275 ALA A CA 1
ATOM 1947 C C . ALA A 1 275 ? -5.664 -5.315 13.695 1.00 98.62 275 ALA A C 1
ATOM 1949 O O . ALA A 1 275 ? -5.164 -6.441 13.697 1.00 98.62 275 ALA A O 1
ATOM 1950 N N . THR A 1 276 ? -5.796 -4.585 12.594 1.00 98.50 276 THR A N 1
ATOM 1951 C CA . THR A 1 276 ? -5.359 -5.009 11.260 1.00 98.50 276 THR A CA 1
ATOM 1952 C C . THR A 1 276 ? -4.566 -3.880 10.623 1.00 98.50 276 THR A C 1
ATOM 1954 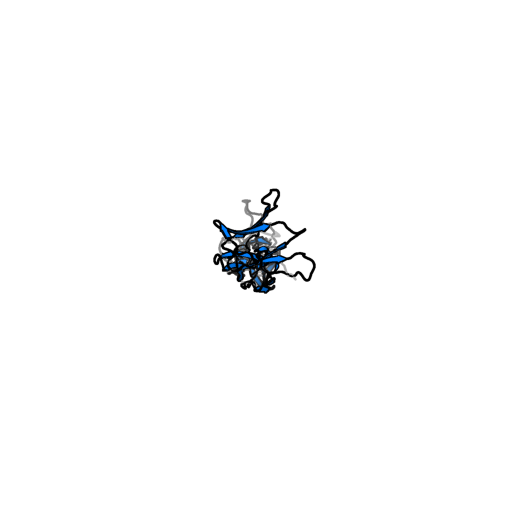O O . THR A 1 276 ? -5.038 -2.740 10.629 1.00 98.50 276 THR A O 1
ATOM 1957 N N . ASP A 1 277 ? -3.382 -4.174 10.095 1.00 98.19 277 ASP A N 1
ATOM 1958 C CA . ASP A 1 277 ? -2.592 -3.224 9.302 1.00 98.19 277 ASP A CA 1
ATOM 1959 C C . ASP A 1 277 ? -3.046 -3.176 7.830 1.00 98.19 277 ASP A C 1
ATOM 1961 O O . ASP A 1 277 ? -3.989 -3.859 7.412 1.00 98.19 277 ASP A O 1
ATOM 1965 N N . LEU A 1 278 ? -2.391 -2.328 7.035 1.00 96.38 278 LEU A N 1
ATOM 1966 C CA . LEU A 1 278 ? -2.663 -2.182 5.602 1.00 96.38 278 LEU A CA 1
ATOM 1967 C C . LEU A 1 278 ? -2.323 -3.444 4.791 1.00 96.38 278 LEU A C 1
ATOM 1969 O O . LEU A 1 278 ? -2.965 -3.706 3.771 1.00 96.38 278 LEU A O 1
ATOM 1973 N N . CYS A 1 279 ? -1.349 -4.231 5.248 1.00 97.25 279 CYS A N 1
ATOM 1974 C CA . CYS A 1 279 ? -0.917 -5.481 4.632 1.00 97.25 279 CYS A CA 1
ATOM 1975 C C . CYS A 1 279 ? -1.650 -6.715 5.163 1.00 97.25 279 CYS A C 1
ATOM 1977 O O . CYS A 1 279 ? -1.287 -7.847 4.837 1.00 97.25 279 CYS A O 1
ATOM 1979 N N . THR A 1 280 ? -2.765 -6.491 5.863 1.00 97.38 280 THR A N 1
ATOM 1980 C CA . THR A 1 280 ? -3.698 -7.485 6.395 1.00 97.38 280 THR A CA 1
ATOM 1981 C C . THR A 1 280 ? -3.144 -8.367 7.511 1.00 97.38 280 THR A C 1
ATOM 1983 O O . THR A 1 280 ? -3.831 -9.312 7.917 1.00 97.38 280 THR A O 1
ATOM 1986 N N . ASN A 1 281 ? -1.965 -8.059 8.062 1.00 98.12 281 ASN A N 1
ATOM 1987 C CA . ASN A 1 281 ? -1.516 -8.757 9.258 1.00 98.12 281 ASN A CA 1
ATOM 1988 C C . ASN A 1 281 ? -2.384 -8.318 10.450 1.00 98.12 281 ASN A C 1
ATOM 1990 O O . ASN A 1 281 ? -2.918 -7.205 10.508 1.00 98.12 281 ASN A O 1
ATOM 1994 N N . GLN A 1 282 ? -2.616 -9.248 11.379 1.00 98.25 282 GLN A N 1
ATOM 1995 C CA . GLN A 1 282 ? -3.611 -9.085 12.438 1.00 98.25 282 GLN A CA 1
ATOM 1996 C C . GLN A 1 282 ? -3.065 -9.441 13.808 1.00 98.25 282 GLN A C 1
ATOM 1998 O O . GLN A 1 282 ? -2.410 -10.469 13.987 1.00 98.25 282 GLN A O 1
ATOM 2003 N N . ALA A 1 283 ? -3.430 -8.622 14.788 1.00 98.62 283 ALA A N 1
ATOM 2004 C CA . ALA A 1 283 ? -3.264 -8.920 16.198 1.00 98.62 283 ALA A CA 1
ATOM 2005 C C . ALA A 1 283 ? -4.624 -8.955 16.888 1.00 98.62 283 ALA A C 1
ATOM 2007 O O . ALA A 1 283 ? -5.481 -8.098 16.664 1.00 98.62 283 ALA A O 1
ATOM 2008 N N . THR A 1 284 ? -4.805 -9.939 17.766 1.00 98.44 284 THR A N 1
ATOM 2009 C CA . THR A 1 284 ? -6.056 -10.143 18.496 1.00 98.44 284 THR A CA 1
ATOM 2010 C C . THR A 1 284 ? -5.779 -10.332 19.980 1.00 98.44 284 THR A C 1
ATOM 2012 O O . THR A 1 284 ? -4.837 -11.022 20.365 1.00 98.44 284 THR A O 1
ATOM 2015 N N . THR A 1 285 ? -6.621 -9.742 20.826 1.00 98.38 285 THR A N 1
ATOM 2016 C CA . THR A 1 285 ? -6.583 -9.922 22.282 1.00 98.38 285 THR A CA 1
ATOM 2017 C C . THR A 1 285 ? -7.992 -9.983 22.870 1.00 98.38 285 THR A C 1
ATOM 2019 O O . THR A 1 285 ? -8.955 -9.547 22.237 1.00 98.38 285 THR A O 1
ATOM 2022 N N . ASN A 1 286 ? -8.117 -10.529 24.083 1.00 97.56 286 ASN A N 1
ATOM 2023 C CA . ASN A 1 286 ? -9.390 -10.681 24.783 1.00 97.56 286 ASN A CA 1
ATOM 2024 C C . ASN A 1 286 ? -9.403 -9.926 26.115 1.00 97.56 286 ASN A C 1
ATOM 2026 O O . ASN A 1 286 ? -8.465 -10.026 26.904 1.00 97.56 286 ASN A O 1
ATOM 2030 N N . ILE A 1 287 ? -10.506 -9.229 26.389 1.00 98.00 287 ILE A N 1
ATOM 2031 C CA . ILE A 1 287 ? -10.740 -8.477 27.628 1.00 98.00 287 ILE A CA 1
ATOM 2032 C C . ILE A 1 287 ? -12.048 -8.958 28.238 1.00 98.00 287 ILE A C 1
ATOM 2034 O O . ILE A 1 287 ? -13.086 -8.927 27.583 1.00 98.00 287 ILE A O 1
ATOM 2038 N N . VAL A 1 288 ? -12.022 -9.399 29.493 1.00 98.12 288 VAL A N 1
ATOM 2039 C CA . VAL A 1 288 ? -13.198 -9.991 30.142 1.00 98.12 288 VAL A CA 1
ATOM 2040 C C . VAL A 1 288 ? -13.651 -9.130 31.308 1.00 98.12 288 VAL A C 1
ATOM 2042 O O . VAL A 1 288 ? -12.859 -8.794 32.189 1.00 98.12 288 VAL A O 1
ATOM 2045 N N . PHE A 1 289 ? -14.944 -8.825 31.333 1.00 97.94 289 PHE A N 1
ATOM 2046 C CA . PHE A 1 289 ? -15.619 -8.224 32.475 1.00 97.94 289 PHE A CA 1
ATOM 2047 C C . PHE A 1 289 ? -16.573 -9.220 33.117 1.00 97.94 289 PHE A C 1
ATOM 2049 O O . PHE A 1 289 ? -17.235 -9.992 32.424 1.00 97.94 289 PHE A O 1
ATOM 2056 N N . THR A 1 290 ? -16.669 -9.186 34.442 1.00 96.69 290 THR A N 1
ATOM 2057 C CA . THR A 1 290 ? -17.603 -10.017 35.212 1.00 96.69 290 THR A CA 1
ATOM 2058 C C . THR A 1 290 ? -18.483 -9.149 36.098 1.00 96.69 290 THR A C 1
ATOM 2060 O O . THR A 1 290 ? -18.076 -8.077 36.539 1.00 96.69 290 THR A O 1
ATOM 2063 N N . TRP A 1 291 ? -19.709 -9.589 36.361 1.00 94.19 291 TRP A N 1
ATOM 2064 C CA . TRP A 1 291 ? -20.592 -8.938 37.326 1.00 94.19 291 TRP A CA 1
ATOM 2065 C C . TRP A 1 291 ? -21.545 -9.945 37.947 1.00 94.19 291 TRP A C 1
ATOM 2067 O O . TRP A 1 291 ? -21.827 -11.002 37.379 1.00 94.19 291 TRP A O 1
ATOM 2077 N N . THR A 1 292 ? -22.060 -9.605 39.124 1.00 89.25 292 THR A N 1
ATOM 2078 C CA . THR A 1 292 ? -23.137 -10.386 39.731 1.00 89.25 292 THR A CA 1
ATOM 2079 C C . THR A 1 292 ? -24.476 -9.751 39.400 1.00 89.25 292 THR A C 1
ATOM 2081 O O . THR A 1 292 ? -24.667 -8.550 39.598 1.00 89.25 292 THR A O 1
ATOM 2084 N N . SER A 1 293 ? -25.398 -10.548 38.866 1.00 74.44 293 SER A N 1
ATOM 2085 C CA . SER A 1 293 ? -26.800 -10.162 38.734 1.00 74.44 293 SER A CA 1
ATOM 2086 C C . SER A 1 293 ? -27.501 -10.538 40.039 1.00 74.44 293 SER A C 1
ATOM 2088 O O . SER A 1 293 ? -27.862 -11.684 40.287 1.00 74.44 293 SER A O 1
ATOM 2090 N N . GLY A 1 294 ? -27.619 -9.573 40.948 1.00 65.69 294 GLY A N 1
ATOM 2091 C CA . GLY A 1 294 ? -28.413 -9.743 42.156 1.00 65.69 294 GLY A CA 1
ATOM 2092 C C . GLY A 1 294 ? -29.893 -9.777 41.790 1.00 65.69 294 GLY A C 1
ATOM 2093 O O . GLY A 1 294 ? -30.351 -8.928 41.022 1.00 65.69 294 GLY A O 1
ATOM 2094 N N . ALA A 1 295 ? -30.647 -10.710 42.378 1.00 59.03 295 ALA A N 1
ATOM 2095 C CA . ALA A 1 295 ? -32.104 -10.628 42.403 1.00 59.03 295 ALA A CA 1
ATOM 2096 C C . ALA A 1 295 ? -32.505 -9.198 42.801 1.00 59.03 295 ALA A C 1
ATOM 2098 O O . ALA A 1 295 ? -31.925 -8.648 43.740 1.00 59.03 295 ALA A O 1
ATOM 2099 N N . SER A 1 296 ? -33.434 -8.583 42.062 1.00 63.78 296 SER A N 1
ATOM 2100 C CA . SER A 1 296 ? -33.946 -7.239 42.355 1.00 63.78 296 SER A CA 1
ATOM 2101 C C . SER A 1 296 ? -34.127 -7.062 43.864 1.00 63.78 296 SER A C 1
ATOM 2103 O O . SER A 1 296 ? -34.752 -7.928 44.488 1.00 63.78 296 SER A O 1
ATOM 2105 N N . LEU A 1 297 ? -33.587 -5.982 44.450 1.00 72.94 297 LEU A N 1
ATOM 2106 C CA . LEU A 1 297 ? -33.830 -5.684 45.864 1.00 72.94 297 LEU A CA 1
ATOM 2107 C C . LEU A 1 297 ? -35.343 -5.772 46.134 1.00 72.94 297 LEU A C 1
ATOM 2109 O O . LEU A 1 297 ? -36.135 -5.328 45.296 1.00 72.94 297 LEU A O 1
ATOM 2113 N N . PRO A 1 298 ? -35.765 -6.373 47.255 1.00 81.38 298 PRO A N 1
ATOM 2114 C CA . PRO A 1 298 ? -37.177 -6.592 47.517 1.00 81.38 298 PRO A CA 1
ATOM 2115 C C . PRO A 1 298 ? -37.913 -5.254 47.601 1.00 81.38 298 PRO A C 1
ATOM 2117 O O . PRO A 1 298 ? -37.557 -4.382 48.392 1.00 81.38 298 PRO A O 1
ATOM 2120 N N . ALA A 1 299 ? -38.946 -5.088 46.776 1.00 86.94 299 ALA A N 1
ATOM 2121 C CA . ALA A 1 299 ? -39.756 -3.880 46.788 1.00 86.94 299 ALA A CA 1
ATOM 2122 C C . ALA A 1 299 ? -40.597 -3.821 48.072 1.00 86.94 299 ALA A C 1
ATOM 2124 O O . ALA A 1 299 ? -41.368 -4.739 48.357 1.00 86.94 299 ALA A O 1
ATOM 2125 N N . LEU A 1 300 ? -40.466 -2.729 48.826 1.00 92.94 300 LEU A N 1
ATOM 2126 C CA . LEU A 1 300 ? -41.332 -2.425 49.960 1.00 92.94 300 LEU A CA 1
ATOM 2127 C C . LEU A 1 300 ? -42.510 -1.580 49.475 1.00 92.94 300 LEU A C 1
ATOM 2129 O O . LEU A 1 300 ? -42.325 -0.520 48.883 1.00 92.94 300 LEU A O 1
ATOM 2133 N N . THR A 1 301 ? -43.723 -2.044 49.734 1.00 92.94 301 THR A N 1
ATOM 2134 C CA . THR A 1 301 ? -44.962 -1.359 49.353 1.00 92.94 301 THR A CA 1
ATOM 2135 C C . THR A 1 301 ? -45.741 -0.961 50.594 1.00 92.94 301 THR A C 1
ATOM 2137 O O . THR A 1 301 ? -45.730 -1.671 51.598 1.00 92.94 301 THR A O 1
ATOM 2140 N N . ALA A 1 302 ? -46.428 0.175 50.524 1.00 91.38 302 ALA A N 1
ATOM 2141 C CA . ALA A 1 302 ? -47.298 0.664 51.582 1.00 91.38 302 ALA A CA 1
ATOM 2142 C C . ALA A 1 302 ? -48.672 0.984 50.985 1.00 91.38 302 ALA A C 1
ATOM 2144 O O . ALA A 1 302 ? -48.765 1.735 50.016 1.00 91.38 302 ALA A O 1
ATOM 2145 N N . SER A 1 303 ? -49.735 0.406 51.541 1.00 90.12 303 SER A N 1
ATOM 2146 C CA . SER A 1 303 ? -51.113 0.615 51.079 1.00 90.12 303 SER A CA 1
ATOM 2147 C C . SER A 1 303 ? -52.020 1.018 52.236 1.00 90.12 303 SER A C 1
ATOM 2149 O O . SER A 1 303 ? -51.970 0.433 53.317 1.00 90.12 303 SER A O 1
ATOM 2151 N N . TYR A 1 304 ? -52.835 2.051 52.027 1.00 86.94 304 TYR A N 1
ATOM 2152 C CA . TYR A 1 304 ? -53.788 2.527 53.027 1.00 86.94 304 TYR A CA 1
ATOM 2153 C C . TYR A 1 304 ? -55.087 1.718 52.948 1.00 86.94 304 TYR A C 1
ATOM 2155 O O . TYR A 1 304 ? -55.648 1.548 51.868 1.00 86.94 304 TYR A O 1
ATOM 2163 N N . LEU A 1 305 ? -55.570 1.228 54.091 1.00 83.25 305 LEU A N 1
ATOM 2164 C CA . LEU A 1 305 ? -56.741 0.350 54.178 1.00 83.25 305 LEU A CA 1
ATOM 2165 C C . LEU A 1 305 ? -58.087 1.093 54.264 1.00 83.25 305 LEU A C 1
ATOM 2167 O O . LEU A 1 305 ? -59.132 0.459 54.142 1.00 83.25 305 LEU A O 1
ATOM 2171 N N . GLY A 1 306 ? -58.093 2.416 54.461 1.00 71.25 306 GLY A N 1
ATOM 2172 C CA . GLY A 1 306 ? -59.333 3.189 54.619 1.00 71.25 306 GLY A CA 1
ATOM 2173 C C . GLY A 1 306 ? -60.057 2.982 55.960 1.00 71.25 306 GLY A C 1
ATOM 2174 O O . GLY A 1 306 ? -59.660 2.169 56.795 1.00 71.25 306 GLY A O 1
ATOM 2175 N N . GLY A 1 307 ? -61.138 3.745 56.171 1.00 69.06 307 GLY A N 1
ATOM 2176 C CA . GLY A 1 307 ? -62.039 3.641 57.332 1.00 69.06 307 GLY A CA 1
ATOM 2177 C C . GLY A 1 307 ? -61.695 4.539 58.533 1.00 69.06 307 GLY A C 1
ATOM 2178 O O . GLY A 1 307 ? -60.602 5.091 58.633 1.00 69.06 307 GLY A O 1
ATOM 2179 N N . ALA A 1 308 ? -62.640 4.661 59.479 1.00 64.44 308 ALA A N 1
ATOM 2180 C CA . ALA A 1 308 ? -62.562 5.567 60.639 1.00 64.44 308 ALA A CA 1
ATOM 2181 C C . ALA A 1 308 ? -61.406 5.272 61.622 1.00 64.44 308 ALA A C 1
ATOM 2183 O O . ALA A 1 308 ? -61.084 6.113 62.455 1.00 64.44 308 ALA A O 1
ATOM 2184 N N . ALA A 1 309 ? -60.780 4.093 61.523 1.00 65.31 309 ALA A N 1
ATOM 2185 C CA . ALA A 1 309 ? -59.646 3.681 62.354 1.00 65.31 309 ALA A CA 1
ATOM 2186 C C . ALA A 1 309 ? -58.277 3.732 61.638 1.00 65.31 309 ALA A C 1
ATOM 2188 O O . ALA A 1 309 ? -57.279 3.441 62.288 1.00 65.31 309 ALA A O 1
ATOM 2189 N N . GLY A 1 310 ? -58.230 4.061 60.334 1.00 72.75 310 GLY A N 1
ATOM 2190 C CA . GLY A 1 310 ? -57.015 4.287 59.534 1.00 72.75 310 GLY A CA 1
ATOM 2191 C C . GLY A 1 310 ? -55.903 3.233 59.669 1.00 72.75 310 GLY A C 1
ATOM 2192 O O . GLY A 1 310 ? -55.017 3.362 60.510 1.00 72.75 310 GLY A O 1
ATOM 2193 N N . GLY A 1 311 ? -55.895 2.207 58.813 1.00 85.31 311 GLY A N 1
ATOM 2194 C CA . GLY A 1 311 ? -54.819 1.203 58.762 1.00 85.31 311 GLY A CA 1
ATOM 2195 C C . GLY A 1 311 ? -53.853 1.408 57.592 1.00 85.31 311 GLY A C 1
ATOM 2196 O O . GLY A 1 311 ? -54.263 1.867 56.529 1.00 85.31 311 GLY A O 1
ATOM 2197 N N . ILE A 1 312 ? -52.588 1.021 57.764 1.00 88.94 312 ILE A N 1
ATOM 2198 C CA . ILE A 1 312 ? -51.605 0.895 56.682 1.00 88.94 312 ILE A CA 1
ATOM 2199 C C . ILE A 1 312 ? -51.055 -0.530 56.645 1.00 88.94 312 ILE A C 1
ATOM 2201 O O . ILE A 1 312 ? -50.742 -1.122 57.679 1.00 88.94 312 ILE A O 1
ATOM 2205 N N . VAL A 1 313 ? -50.944 -1.087 55.445 1.00 91.44 313 VAL A N 1
ATOM 2206 C CA . VAL A 1 313 ? -50.315 -2.381 55.193 1.00 91.44 313 VAL A CA 1
ATOM 2207 C C . VAL A 1 313 ? -48.983 -2.146 54.517 1.00 91.44 313 VAL A C 1
ATOM 2209 O O . VAL A 1 313 ? -48.930 -1.604 53.413 1.00 91.44 313 VAL A O 1
ATOM 2212 N N . ILE A 1 314 ? -47.924 -2.579 55.191 1.00 93.56 314 ILE A N 1
ATOM 2213 C CA . ILE A 1 314 ? -46.566 -2.607 54.665 1.00 93.56 314 ILE A CA 1
ATOM 2214 C C . ILE A 1 314 ? -46.291 -4.023 54.174 1.00 93.56 314 ILE A C 1
ATOM 2216 O O . ILE A 1 314 ? -46.467 -4.968 54.944 1.00 93.56 314 ILE A O 1
ATOM 2220 N N . SER A 1 315 ? -45.890 -4.184 52.912 1.00 93.62 315 SER A N 1
ATOM 2221 C CA . SER A 1 315 ? -45.672 -5.507 52.329 1.00 93.62 315 SER A CA 1
ATOM 2222 C C . SER A 1 315 ? -44.442 -5.614 51.449 1.00 93.62 315 SER A C 1
ATOM 2224 O O . SER A 1 315 ? -44.075 -4.656 50.767 1.00 93.62 315 SER A O 1
ATOM 2226 N N . TRP A 1 316 ? -43.809 -6.785 51.475 1.00 93.31 316 TRP A N 1
ATOM 2227 C CA . TRP A 1 316 ? -42.628 -7.095 50.677 1.00 93.31 316 TRP A CA 1
ATOM 2228 C C . TRP A 1 316 ? -42.566 -8.583 50.306 1.00 93.31 316 TRP A C 1
ATOM 2230 O O . TRP A 1 316 ? -43.190 -9.406 50.977 1.00 93.31 316 TRP A O 1
ATOM 2240 N N . PRO A 1 317 ? -41.825 -8.958 49.251 1.00 90.62 317 PRO A N 1
ATOM 2241 C CA . PRO A 1 317 ? -41.746 -10.342 48.793 1.00 90.62 317 PRO A CA 1
ATOM 2242 C C . PRO A 1 317 ? -41.194 -11.328 49.838 1.00 90.62 317 PRO A C 1
ATOM 2244 O O . PRO A 1 317 ? -40.249 -11.027 50.563 1.00 90.62 317 PRO A O 1
ATOM 2247 N N . THR A 1 318 ? -41.724 -12.553 49.866 1.00 89.06 318 THR A N 1
ATOM 2248 C CA . THR A 1 318 ? -41.254 -13.639 50.757 1.00 89.06 318 THR A CA 1
ATOM 2249 C C . THR A 1 318 ? -39.876 -14.188 50.397 1.00 89.06 318 THR A C 1
ATOM 2251 O O . THR A 1 318 ? -39.185 -14.740 51.249 1.00 89.06 318 THR A O 1
ATOM 2254 N N . ASN A 1 319 ? -39.428 -13.990 49.156 1.00 82.50 319 ASN A N 1
ATOM 2255 C CA . ASN A 1 319 ? -38.073 -14.328 48.718 1.00 82.50 319 ASN A CA 1
ATOM 2256 C C . ASN A 1 319 ? -37.008 -13.315 49.198 1.00 82.50 319 ASN A C 1
ATOM 2258 O O . ASN A 1 319 ? -35.818 -13.538 48.978 1.00 82.50 319 ASN A O 1
ATOM 2262 N N . ALA A 1 320 ? -37.404 -12.250 49.908 1.00 84.31 320 ALA A N 1
ATOM 2263 C CA . ALA A 1 320 ? -36.531 -11.285 50.583 1.00 84.31 320 ALA A CA 1
ATOM 2264 C C . ALA A 1 320 ? -35.851 -11.858 51.847 1.00 84.31 320 ALA A C 1
ATOM 2266 O O . ALA A 1 320 ? -35.896 -11.258 52.923 1.00 84.31 320 ALA A O 1
ATOM 2267 N N . SER A 1 321 ? -35.241 -13.040 51.756 1.00 81.06 321 SER A N 1
ATOM 2268 C CA . SER A 1 321 ? -34.683 -13.727 52.924 1.00 81.06 321 SER A CA 1
ATOM 2269 C C . SER A 1 321 ? -33.560 -12.922 53.597 1.00 81.06 321 SER A C 1
ATOM 2271 O O . SER A 1 321 ? -32.615 -12.451 52.947 1.00 81.06 321 SER A O 1
ATOM 2273 N N . GLY A 1 322 ? -33.662 -12.779 54.920 1.00 82.12 322 GLY A N 1
ATOM 2274 C CA . GLY A 1 322 ? -32.708 -12.064 55.771 1.00 82.12 322 GLY A CA 1
ATOM 2275 C C . GLY A 1 322 ? -32.900 -10.547 55.850 1.00 82.12 322 GLY A C 1
ATOM 2276 O O . GLY A 1 322 ? -32.148 -9.907 56.571 1.00 82.12 322 GLY A O 1
ATOM 2277 N N . PHE A 1 323 ? -33.879 -9.967 55.147 1.00 87.31 323 PHE A N 1
ATOM 2278 C CA . PHE A 1 323 ? -34.250 -8.565 55.357 1.00 87.31 323 PHE A CA 1
ATOM 2279 C C . PHE A 1 323 ? -35.147 -8.417 56.592 1.00 87.31 323 PHE A C 1
ATOM 2281 O O . PHE A 1 323 ? -36.094 -9.180 56.781 1.00 87.31 323 PHE A O 1
ATOM 2288 N N . THR A 1 324 ? -34.875 -7.394 57.397 1.00 91.38 324 THR A N 1
ATOM 2289 C CA . THR A 1 324 ? -35.681 -6.970 58.546 1.00 91.38 324 THR A CA 1
ATOM 2290 C C . THR A 1 324 ? -36.416 -5.679 58.200 1.00 91.38 324 THR A C 1
ATOM 2292 O O . THR A 1 324 ? -35.841 -4.769 57.601 1.00 91.38 324 THR A O 1
ATOM 2295 N N . LEU A 1 325 ? -37.695 -5.591 58.568 1.00 94.31 325 LEU A N 1
ATOM 2296 C CA . LEU A 1 325 ? -38.451 -4.347 58.460 1.00 94.31 325 LEU A CA 1
ATOM 2297 C C . LEU A 1 325 ? -38.070 -3.417 59.616 1.00 94.31 325 LEU A C 1
ATOM 2299 O O . LEU A 1 325 ? -38.256 -3.764 60.782 1.00 94.31 325 LEU A O 1
ATOM 2303 N N . GLU A 1 326 ? -37.596 -2.220 59.292 1.00 95.12 326 GLU A N 1
ATOM 2304 C CA . GLU A 1 326 ? -37.277 -1.176 60.265 1.00 95.12 326 GLU A CA 1
ATOM 2305 C C . GLU A 1 326 ? -38.191 0.038 60.102 1.00 95.12 326 GLU A C 1
ATOM 2307 O O . GLU A 1 326 ? -38.726 0.300 59.021 1.00 95.12 326 GLU A O 1
ATOM 2312 N N . THR A 1 327 ? -38.358 0.789 61.189 1.00 93.50 327 THR A N 1
ATOM 2313 C CA . THR A 1 327 ? -39.169 2.000 61.267 1.00 93.50 327 THR A CA 1
ATOM 2314 C C . THR A 1 327 ? -38.413 3.154 61.926 1.00 93.50 327 THR A C 1
ATOM 2316 O O . THR A 1 327 ? -37.629 2.945 62.851 1.00 93.50 327 THR A O 1
ATOM 2319 N N . ALA A 1 328 ? -38.715 4.379 61.490 1.00 94.06 328 ALA A N 1
ATOM 2320 C CA . ALA A 1 328 ? -38.256 5.631 62.098 1.00 94.06 328 ALA A CA 1
ATOM 2321 C C . ALA A 1 328 ? -39.400 6.663 62.162 1.00 94.06 328 ALA A C 1
ATOM 2323 O O . ALA A 1 328 ? -40.348 6.603 61.373 1.00 94.06 328 ALA A O 1
ATOM 2324 N N . THR A 1 329 ? -39.338 7.607 63.105 1.00 92.81 329 THR A N 1
ATOM 2325 C CA . THR A 1 329 ? -40.353 8.673 63.280 1.00 92.81 329 THR A CA 1
ATOM 2326 C C . THR A 1 329 ? -40.034 9.952 62.507 1.00 92.81 329 THR A C 1
ATOM 2328 O O . THR A 1 329 ? -40.914 10.781 62.298 1.00 92.81 329 THR A O 1
ATOM 2331 N N . ASN A 1 330 ? -38.791 10.124 62.061 1.00 90.44 330 ASN A N 1
ATOM 2332 C CA . ASN A 1 330 ? -38.345 11.239 61.232 1.00 90.44 330 ASN A CA 1
ATOM 2333 C C . ASN A 1 330 ? -37.179 10.788 60.334 1.00 90.44 330 ASN A C 1
ATOM 2335 O O . ASN A 1 330 ? -36.644 9.699 60.525 1.00 90.44 330 ASN A O 1
ATOM 2339 N N . LEU A 1 331 ? -36.808 11.613 59.354 1.00 93.19 331 LEU A N 1
ATOM 2340 C CA . LEU A 1 331 ? -35.661 11.377 58.465 1.00 93.19 331 LEU A CA 1
ATOM 2341 C C . LEU A 1 331 ? -34.547 12.417 58.662 1.00 93.19 331 LEU A C 1
ATOM 2343 O O . LEU A 1 331 ? -33.715 12.604 57.775 1.00 93.19 331 LEU A O 1
ATOM 2347 N N . THR A 1 332 ? -34.529 13.113 59.800 1.00 92.44 332 THR A N 1
ATOM 2348 C CA . THR A 1 332 ? -33.504 14.113 60.110 1.00 92.44 332 THR A CA 1
ATOM 2349 C C . THR A 1 332 ? -32.276 13.402 60.684 1.00 92.44 332 THR A C 1
ATOM 2351 O O . THR A 1 332 ? -32.406 12.736 61.706 1.00 92.44 332 THR A O 1
ATOM 2354 N N . PRO A 1 333 ? -31.083 13.507 60.068 1.00 91.31 333 PRO A N 1
ATOM 2355 C CA . PRO A 1 333 ? -29.896 12.832 60.584 1.00 91.31 333 PRO A CA 1
ATOM 2356 C C . PRO A 1 333 ? -29.467 13.346 61.975 1.00 91.31 333 PRO A C 1
ATOM 2358 O O . PRO A 1 333 ? -29.479 14.561 62.188 1.00 91.31 333 PRO A O 1
ATOM 2361 N N . PRO A 1 334 ? -29.013 12.462 62.886 1.00 90.94 334 PRO A N 1
ATOM 2362 C CA . PRO A 1 334 ? -28.943 11.006 62.737 1.00 90.94 334 PRO A CA 1
ATOM 2363 C C . PRO A 1 334 ? -30.333 10.354 62.807 1.00 90.94 334 PRO A C 1
ATOM 2365 O O . PRO A 1 334 ? -31.123 10.645 63.697 1.00 90.94 334 PRO A O 1
ATOM 2368 N N . VAL A 1 335 ? -30.625 9.468 61.847 1.00 95.00 335 VAL A N 1
ATOM 2369 C CA . VAL A 1 335 ? -31.922 8.784 61.781 1.00 95.00 335 VAL A CA 1
ATOM 2370 C C . VAL A 1 335 ? -31.879 7.519 62.629 1.00 95.00 335 VAL A C 1
ATOM 2372 O O . VAL A 1 335 ? -31.197 6.556 62.271 1.00 95.00 335 VAL A O 1
ATOM 2375 N N . ASP A 1 336 ? -32.650 7.512 63.712 1.00 95.00 336 ASP A N 1
ATOM 2376 C CA . ASP A 1 336 ? -32.796 6.361 64.601 1.00 95.00 336 ASP A CA 1
ATOM 2377 C C . ASP A 1 336 ? -33.779 5.337 64.014 1.00 95.00 336 ASP A C 1
ATOM 2379 O O . ASP A 1 336 ? -35.001 5.431 64.174 1.00 95.00 336 ASP A O 1
ATOM 2383 N N . TRP A 1 337 ? -33.235 4.345 63.308 1.00 95.94 337 TRP A N 1
ATOM 2384 C CA . TRP A 1 337 ? -33.989 3.193 62.815 1.00 95.94 337 TRP A CA 1
ATOM 2385 C C . TRP A 1 337 ? -34.109 2.119 63.895 1.00 95.94 337 TRP A C 1
ATOM 2387 O O . TRP A 1 337 ? -33.138 1.771 64.561 1.00 95.94 337 TRP A O 1
ATOM 2397 N N . THR A 1 338 ? -35.309 1.565 64.046 1.00 95.06 338 THR A N 1
ATOM 2398 C CA . THR A 1 338 ? -35.591 0.470 64.984 1.00 95.06 338 THR A CA 1
ATOM 2399 C C . THR A 1 338 ? -36.354 -0.644 64.279 1.00 95.06 338 THR A C 1
ATOM 2401 O O . THR A 1 338 ? -37.172 -0.374 63.401 1.00 95.06 338 THR A O 1
ATOM 2404 N N . ALA A 1 339 ? -36.107 -1.903 64.642 1.00 93.31 339 ALA A N 1
ATOM 2405 C CA . ALA A 1 339 ? -36.846 -3.028 64.075 1.00 93.31 339 ALA A CA 1
ATOM 2406 C C . ALA A 1 339 ? -38.344 -2.933 64.416 1.00 93.31 339 ALA A C 1
ATOM 2408 O O . ALA A 1 339 ? -38.727 -2.635 65.550 1.00 93.31 339 ALA A O 1
ATOM 2409 N N . VAL A 1 340 ? -39.208 -3.216 63.440 1.00 91.81 340 VAL A N 1
ATOM 2410 C CA . VAL A 1 340 ? -40.652 -3.304 63.674 1.00 91.81 340 VAL A CA 1
ATOM 2411 C C . VAL A 1 340 ? -40.942 -4.560 64.499 1.00 91.81 340 VAL A C 1
ATOM 2413 O O . VAL A 1 340 ? -40.712 -5.674 64.043 1.00 91.81 340 VAL A O 1
ATOM 2416 N N . ALA A 1 341 ? -41.468 -4.377 65.714 1.00 85.31 341 ALA A N 1
ATOM 2417 C CA . ALA A 1 341 ? -41.731 -5.472 66.654 1.00 85.31 341 ALA A CA 1
ATOM 2418 C C . ALA A 1 341 ? -42.879 -6.406 66.228 1.00 85.31 341 ALA A C 1
ATOM 2420 O O . ALA A 1 341 ? -42.976 -7.535 66.708 1.00 85.31 341 ALA A O 1
ATOM 2421 N N . THR A 1 342 ? -43.767 -5.944 65.345 1.00 85.12 342 THR A N 1
ATOM 2422 C CA . THR A 1 342 ? -44.857 -6.764 64.815 1.00 85.12 342 THR A CA 1
ATOM 2423 C C . THR A 1 342 ? -44.293 -7.873 63.938 1.00 85.12 342 THR A C 1
ATOM 2425 O O . THR A 1 342 ? -43.692 -7.597 62.899 1.00 85.12 342 THR A O 1
ATOM 2428 N N . VAL A 1 343 ? -44.535 -9.126 64.324 1.00 85.62 343 VAL A N 1
ATOM 2429 C CA . VAL A 1 343 ? -44.151 -10.279 63.507 1.00 85.62 343 VAL A CA 1
ATOM 2430 C C . VAL A 1 343 ? -44.916 -10.222 62.176 1.00 85.62 343 VAL A C 1
ATOM 2432 O O . VAL A 1 343 ? -46.150 -10.175 62.196 1.00 85.62 343 VAL A O 1
ATOM 2435 N N . PRO A 1 344 ? -44.225 -10.214 61.021 1.00 89.62 344 PRO A N 1
ATOM 2436 C CA . PRO A 1 344 ? -44.885 -10.199 59.724 1.00 89.62 344 PRO A CA 1
ATOM 2437 C C . PRO A 1 344 ? -45.729 -11.455 59.526 1.00 89.62 344 PRO A C 1
ATOM 2439 O O . PRO A 1 344 ? -45.299 -12.570 59.819 1.00 89.62 344 PRO A O 1
ATOM 2442 N N . THR A 1 345 ? -46.926 -11.274 58.984 1.00 91.12 345 THR A N 1
ATOM 2443 C CA . THR A 1 345 ? -47.777 -12.380 58.534 1.00 91.12 345 THR A CA 1
ATOM 2444 C C . THR A 1 345 ? -47.511 -12.660 57.061 1.00 91.12 345 THR A C 1
ATOM 2446 O O . THR A 1 345 ? -47.141 -11.757 56.313 1.00 91.12 345 THR A O 1
ATOM 2449 N N . THR A 1 346 ? -47.679 -13.902 56.621 1.00 90.44 346 THR A N 1
ATOM 2450 C CA . THR A 1 346 ? -47.468 -14.280 55.218 1.00 90.44 346 THR A CA 1
ATOM 2451 C C . THR A 1 346 ? -48.812 -14.474 54.528 1.00 90.44 346 THR A C 1
ATOM 2453 O O . THR A 1 346 ? -49.663 -15.201 55.035 1.00 90.44 346 THR A O 1
ATOM 2456 N N . ASN A 1 347 ? -48.999 -13.853 53.363 1.00 87.25 347 ASN A N 1
ATOM 2457 C CA . ASN A 1 347 ? -50.144 -14.109 52.492 1.00 87.25 347 ASN A CA 1
ATOM 2458 C C . ASN A 1 347 ? -49.647 -14.318 51.055 1.00 87.25 347 ASN A C 1
ATOM 2460 O O . ASN A 1 347 ? -49.141 -13.397 50.413 1.00 87.25 347 ASN A O 1
ATOM 2464 N N . GLY A 1 348 ? -49.748 -15.554 50.563 1.00 89.31 348 GLY A N 1
ATOM 2465 C CA . GLY A 1 348 ? -49.177 -15.933 49.273 1.00 89.31 348 GLY A CA 1
ATOM 2466 C C . GLY A 1 348 ? -47.671 -15.656 49.213 1.00 89.31 348 GLY A C 1
ATOM 2467 O O . GLY A 1 348 ? -46.915 -16.114 50.065 1.00 89.31 348 GLY A O 1
ATOM 2468 N N . ALA A 1 349 ? -47.243 -14.896 48.203 1.00 87.88 349 ALA A N 1
ATOM 2469 C CA . ALA A 1 349 ? -45.833 -14.613 47.935 1.00 87.88 349 ALA A CA 1
ATOM 2470 C C . ALA A 1 349 ? -45.261 -13.404 48.703 1.00 87.88 349 ALA A C 1
ATOM 2472 O O . ALA A 1 349 ? -44.110 -13.040 48.455 1.00 87.88 349 ALA A O 1
ATOM 2473 N N . SER A 1 350 ? -46.006 -12.806 49.637 1.00 91.44 350 SER A N 1
ATOM 2474 C CA . SER A 1 350 ? -45.598 -11.577 50.330 1.00 91.44 350 SER A CA 1
ATOM 2475 C C . SER A 1 350 ? -45.736 -11.671 51.856 1.00 91.44 350 SER A C 1
ATOM 2477 O O . SER A 1 350 ? -46.658 -12.295 52.388 1.00 91.44 350 SER A O 1
ATOM 2479 N N . TYR A 1 351 ? -44.799 -11.037 52.559 1.00 92.69 351 TYR A N 1
ATOM 2480 C CA . TYR A 1 351 ? -44.901 -10.691 53.972 1.00 92.69 351 TYR A CA 1
ATOM 2481 C C . TYR A 1 351 ? -45.697 -9.394 54.126 1.00 92.69 351 TYR A C 1
ATOM 2483 O O . TYR A 1 351 ? -45.546 -8.480 53.317 1.00 92.69 351 TYR A O 1
ATOM 2491 N N . TYR A 1 352 ? -46.513 -9.306 55.175 1.00 92.38 352 TYR A N 1
ATOM 2492 C CA . TYR A 1 352 ? -47.360 -8.159 55.479 1.00 92.38 352 TYR A CA 1
ATOM 2493 C C . TYR A 1 352 ? -47.318 -7.821 56.969 1.00 92.38 352 TYR A C 1
ATOM 2495 O O . TYR A 1 352 ? -47.475 -8.693 57.829 1.00 92.38 352 TYR A O 1
ATOM 2503 N N . VAL A 1 353 ? -47.192 -6.529 57.265 1.00 92.25 353 VAL A N 1
ATOM 2504 C CA . VAL A 1 353 ? -47.414 -5.952 58.592 1.00 92.25 353 VAL A CA 1
ATOM 2505 C C . VAL A 1 353 ? -48.534 -4.924 58.485 1.00 92.25 353 VAL A C 1
ATOM 2507 O O . VAL A 1 353 ? -48.446 -3.977 57.701 1.00 92.25 353 VAL A O 1
ATOM 2510 N N . THR A 1 354 ? -49.589 -5.101 59.281 1.00 88.69 354 THR A N 1
ATOM 2511 C CA . THR A 1 354 ? -50.672 -4.120 59.403 1.00 88.69 354 THR A CA 1
ATOM 2512 C C . THR A 1 354 ? -50.433 -3.262 60.632 1.00 88.69 354 THR A C 1
ATOM 2514 O O . THR A 1 354 ? -50.488 -3.749 61.759 1.00 88.69 354 THR A O 1
ATOM 2517 N N . ASN A 1 355 ? -50.208 -1.973 60.411 1.00 85.94 355 ASN A N 1
ATOM 2518 C CA . ASN A 1 355 ? -50.058 -0.990 61.473 1.00 85.94 355 ASN A CA 1
ATOM 2519 C C . ASN A 1 355 ? -51.254 -0.037 61.465 1.00 85.94 355 ASN A C 1
ATOM 2521 O O . ASN A 1 355 ? -51.842 0.247 60.419 1.00 85.94 355 A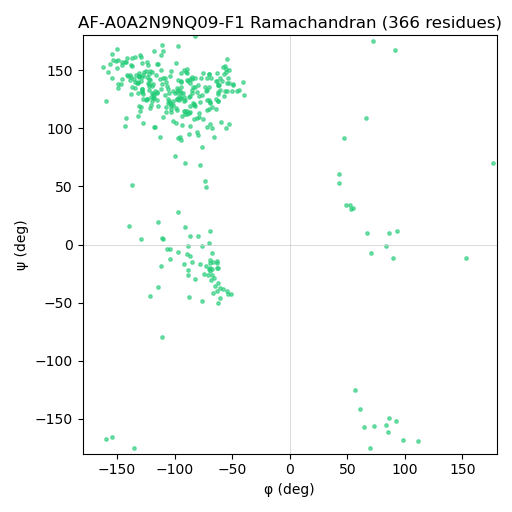SN A O 1
ATOM 2525 N N . ARG A 1 356 ? -51.613 0.485 62.638 1.00 83.94 356 ARG A N 1
ATOM 2526 C CA . ARG A 1 356 ? -52.522 1.633 62.711 1.00 83.94 356 ARG A CA 1
ATOM 2527 C C . ARG A 1 356 ? -51.764 2.905 62.364 1.00 83.94 356 ARG A C 1
ATOM 2529 O O . ARG A 1 356 ? -50.609 3.063 62.753 1.00 83.94 356 ARG A O 1
ATOM 2536 N N . VAL A 1 357 ? -52.431 3.817 61.671 1.00 79.62 357 VAL A N 1
ATOM 2537 C CA . VAL A 1 357 ? -51.934 5.176 61.468 1.00 79.62 357 VAL A CA 1
ATOM 2538 C C . VAL A 1 357 ? -52.253 5.965 62.738 1.00 79.62 357 VAL A C 1
ATOM 2540 O O . VAL A 1 357 ? -53.389 6.383 62.942 1.00 79.62 357 VAL A O 1
ATOM 2543 N N . SER A 1 358 ? -51.273 6.082 63.635 1.00 74.19 358 SER A N 1
ATOM 2544 C CA . SER A 1 358 ? -51.423 6.754 64.937 1.00 74.19 358 SER A CA 1
ATOM 2545 C C . SER A 1 358 ? -50.627 8.053 65.068 1.00 74.19 358 SER A C 1
ATOM 2547 O O . SER A 1 358 ? -50.937 8.855 65.943 1.00 74.19 358 SER A O 1
ATOM 2549 N N . ASP A 1 359 ? -49.625 8.256 64.209 1.00 70.38 359 ASP A N 1
ATOM 2550 C CA . ASP A 1 359 ? -48.668 9.367 64.272 1.00 70.38 359 ASP A CA 1
ATOM 2551 C C . ASP A 1 359 ? -48.776 10.257 63.020 1.00 70.38 359 ASP A C 1
ATOM 2553 O O . ASP A 1 359 ? -49.371 9.861 62.015 1.00 70.38 359 ASP A O 1
ATOM 2557 N N . SER A 1 360 ? -48.173 11.452 63.054 1.00 77.56 360 SER A N 1
ATOM 2558 C CA . SER A 1 360 ? -48.166 12.390 61.917 1.00 77.56 360 SER A CA 1
ATOM 2559 C C . SER A 1 360 ? -47.398 11.863 60.698 1.00 77.56 360 SER A C 1
ATOM 2561 O O . SER A 1 360 ? -47.806 12.117 59.566 1.00 77.56 360 SER A O 1
ATOM 2563 N N . ALA A 1 361 ? -46.305 11.125 60.917 1.00 86.06 361 ALA A N 1
ATOM 2564 C CA . ALA A 1 361 ? -45.549 10.423 59.885 1.00 86.06 361 ALA A CA 1
ATOM 2565 C C . ALA A 1 361 ? -44.737 9.267 60.488 1.00 86.06 361 ALA A C 1
ATOM 2567 O O . ALA A 1 361 ? -44.263 9.340 61.623 1.00 86.06 361 ALA A O 1
ATOM 2568 N N . ARG A 1 362 ? -44.546 8.204 59.705 1.00 90.25 362 ARG A N 1
ATOM 2569 C CA . ARG A 1 362 ? -43.656 7.089 60.036 1.00 90.25 362 ARG A CA 1
ATOM 2570 C C . ARG A 1 362 ? -43.034 6.542 58.755 1.00 90.25 362 ARG A C 1
ATOM 2572 O O . ARG A 1 362 ? -43.711 6.437 57.734 1.00 90.25 362 ARG A O 1
ATOM 2579 N N . PHE A 1 363 ? -41.745 6.231 58.809 1.00 92.62 363 PHE A N 1
ATOM 2580 C CA . PHE A 1 363 ? -40.944 5.820 57.658 1.00 92.62 363 PHE A CA 1
ATOM 2581 C C . PHE A 1 363 ? -40.530 4.368 57.820 1.00 92.62 363 PHE A C 1
ATOM 2583 O O . PHE A 1 363 ? -40.219 3.951 58.932 1.00 92.62 363 PHE A O 1
ATOM 2590 N N . TYR A 1 364 ? -40.512 3.618 56.720 1.00 93.38 364 TYR A N 1
ATOM 2591 C CA . TYR A 1 364 ? -40.205 2.192 56.717 1.00 93.38 364 TYR A CA 1
ATOM 2592 C C . TYR A 1 364 ? -39.118 1.877 55.696 1.00 93.38 364 TYR A C 1
ATOM 2594 O O . TYR A 1 364 ? -39.098 2.460 54.611 1.00 93.38 364 TYR A O 1
ATOM 2602 N N . ARG A 1 365 ? -38.244 0.925 56.025 1.00 93.69 365 ARG A N 1
ATOM 2603 C CA . ARG A 1 365 ? -37.270 0.354 55.089 1.00 93.69 365 ARG A CA 1
ATOM 2604 C C . ARG A 1 365 ? -37.099 -1.138 55.335 1.00 93.69 365 ARG A C 1
ATOM 2606 O O . ARG A 1 365 ? -37.328 -1.615 56.444 1.00 93.69 365 ARG A O 1
ATOM 2613 N N . LEU A 1 366 ? -36.648 -1.850 54.311 1.00 92.25 366 LEU A N 1
ATOM 2614 C CA . LEU A 1 366 ? -36.051 -3.168 54.488 1.00 92.25 366 LEU A CA 1
ATOM 2615 C C . LEU A 1 366 ? -34.546 -2.985 54.644 1.00 92.25 366 LEU A C 1
ATOM 2617 O O . LEU A 1 366 ? -33.914 -2.336 53.812 1.00 92.25 366 LEU A O 1
ATOM 2621 N N . PHE A 1 367 ? -33.992 -3.550 55.707 1.00 88.94 367 PHE A N 1
ATOM 2622 C CA . PHE A 1 367 ? -32.566 -3.515 56.001 1.00 88.94 367 PHE A CA 1
ATOM 2623 C C . PHE A 1 367 ? -32.030 -4.940 56.118 1.00 88.94 367 PHE A C 1
ATOM 2625 O O . PHE A 1 367 ? -32.736 -5.821 56.608 1.00 88.94 367 PHE A O 1
ATOM 2632 N N . LYS A 1 368 ? -30.814 -5.182 55.635 1.00 81.50 368 LYS A N 1
ATOM 2633 C CA . LYS A 1 368 ? -30.150 -6.482 55.703 1.00 81.50 368 LYS A CA 1
ATOM 2634 C C . LYS A 1 368 ? -28.705 -6.309 56.121 1.00 81.50 368 LYS A C 1
ATOM 2636 O O . LYS A 1 368 ? -28.069 -5.379 55.577 1.00 81.50 368 LYS A O 1
#

Radius of gyration: 56.44 Å; Cα contacts (8 Å, |Δi|>4): 639; chains: 1; bounding box: 121×36×155 Å

Foldseek 3Di:
DDPDDDDDDDADDDDDDDDPDDDFDFDKAQPLQVLDIDTARQGFDFDWDFDPPPPPDNGDTDDGDGDDPDDDCCPPLNDDPCVPDDAAQDDPPDQDWDADDDPPDPVPDDPDDTTGDGYDDPDPHQDLDAKDWPWFDPAEEPEEPDPDDDDQVNRLVGTDIDGPSNHKGKTWDWDWDDDQQWTKIKIWMWMADPRNRHIDIDIGMHTYHNFPDAKDWPWFPQAEECEEPRPDDDDFVNRVVGTDIDGPHAWPDKGKDWDKDDDQFKIKIKIWIWIAGSNGHIDIDIHMYMYTHDDPQWDWDWDWPDDPFIKIKIKTFPVNPPWFKWKFPDDPPVTDIDTDPDDWDDDPGMTIDMDTPDDPDMDIDTDD

Mean predicted aligned error: 17.49 Å

Solvent-accessible surface area (backbone atoms only — not comparable to full-atom values): 22874 Å² total; per-residue (Å²): 138,80,88,82,82,88,85,79,86,76,86,77,82,89,73,81,88,82,78,94,68,94,70,84,46,77,46,72,49,73,40,44,82,74,53,44,70,48,83,42,77,78,49,64,66,71,60,76,57,76,54,82,73,56,69,98,40,95,66,56,83,57,85,61,60,74,66,72,91,89,67,78,57,58,82,83,76,40,69,68,90,59,78,76,57,72,60,64,68,54,84,72,85,60,83,54,75,50,71,71,72,88,56,91,47,66,92,82,46,75,87,90,71,76,57,67,62,66,69,84,67,84,74,86,61,58,65,99,60,49,30,42,77,79,37,67,61,86,56,45,77,66,47,56,58,63,92,73,75,86,47,46,67,59,50,42,74,50,49,37,74,50,46,92,49,68,32,66,49,70,46,46,49,72,48,79,48,75,46,56,62,54,23,34,40,40,32,46,34,39,32,35,23,72,58,73,74,31,64,32,77,48,79,40,47,34,34,32,26,55,57,91,70,46,32,45,77,77,36,68,70,89,54,43,77,63,46,68,59,54,97,70,75,90,45,48,67,63,50,52,76,49,53,35,75,45,50,98,69,49,73,63,48,74,50,52,45,73,49,79,50,76,53,85,53,49,28,33,40,40,34,44,41,38,34,30,24,76,61,67,31,62,31,75,51,79,39,48,34,33,34,29,48,64,76,77,78,66,60,80,45,79,46,77,68,60,69,102,75,32,36,35,38,40,35,32,47,59,84,44,74,76,54,42,55,29,35,25,74,60,84,62,83,84,60,69,71,40,73,56,84,70,78,65,44,77,59,90,68,27,33,35,41,81,43,70,67,84,67,97,57,77,46,78,48,78,45,116

Secondary structure (DSSP, 8-state):
----------------S---S----EEEEEETTTTEEEEEE-S------B-TTSTTSS--BPPPP-PPTT--GGGTS-S-S-TT-PPTTS------EE-----SSSTTPPSP--EE--------PPPSPPPEEEE----EEEEES-SSPPPHHHHHHT-EEE-TTS-EEEEEEEEEEEETTEEEEEEEEEEEETTTTEEEEEEEEEEEE---PPPEEEE----EEEEES-SS---HHHHHTT-EEE-SS-EEEEEEEEEEEE-SSEEEEEEEEEEEETT--EEEEEEEEEEE----PPPPEEEEEETTTTEEEEEEETT-TT-EEEEES--SSS---EE--SPPEEETTEEEEEEE--SS--EEEEE-

Nearest PDB structures (foldseek):
  1nug-assembly2_B  TM=2.563E-01  e=5.853E-01  Homo sapiens
  5bsz-assembly1_A  TM=5.771E-01  e=8.268E+00  Streptoalloteichus sp. ATCC 53650
  6lxw-assembly1_P  TM=2.489E-01  e=1.601E+00  Homo sapiens
  8fwg-assembly1_W3  TM=2.042E-01  e=2.867E+00  Agrobacterium phage Milano